Protein AF-A0BVL8-F1 (afdb_monomer)

Sequence (323 aa):
MTGVQIKYMILQEDKGFILIIGNLKKQLFKQNSQVIQNLSTINLEIYQGYREKIIDQKNKPIIMKNLEQIKHLKWEGEFGINNIQTGKWTAFWKGKQLDVGGYYNENGLKIGNWIELFENYWDFSPVTYVGEYQVGYKQGKWDTFYEKQKMQSFTNRLNLEEVVVIRMVIKLVYGLIYTKIIIGDYAQHIISSCKVTLTGEYQNNYKIGRWDTMFQNKIIGSTDYDQNGLKNGIGIEVDENFYYCCQVIYRGEYKNNIKVGRWDTIFLENNTIIGGGNYDIKGLKEGLWVDLHDGFNIYYKYIQTGTYQNGIRQGQFIESQLS

Foldseek 3Di:
DDDDDFDWDWDDDPPDTDTDGDDDDDDDDDDDPVCVVVCVVVVVVVVVVVVPDDPPVVPDDDDQPAPQCVVFKDKDADADPPRQGAAWIWIGGNNHTDPFTAGAHNRNAGFAWGKAADSHDDPQWRKIWIAGDDRNFTADAIWIDTPNHTPDPPDPDDGFHFKPLVLVVVVVVPDDPPDDPPPDVVVVVQSLQQIKTWDAGDDRNAGAAKIFIDGPNDGPFIWHAHPVNFTFAKDKDFDSPRGPFFGWMKIAGDDRNAGAAWIFIAGPVPRDGLWTAGAHPRNAGAAWTKAADPPDTNVFQKIWIAGDDRNDTDDGTDIDHDD

Radius of gyration: 24.32 Å; Cα contacts (8 Å, |Δi|>4): 604; chains: 1; bounding box: 52×60×69 Å

Secondary structure (DSSP, 8-state):
--------EEEEETTEEEEE---------S--TTSHHHHHHHHHHHHHHTTSS---GGG-------HHHHHHEEEEEEE-GGG-EEEEEEEEETTEEEEEEEEE-TTS-EEEEEEEEPTT-BTTB-EEEEEEEETTEEEEEEEEEETTEE---SSSSS---EETHHHHHHHHHHH-S-S----SHHHHHHHHHT-EEEEEEEETTEEEEEEEEEETTEEEEEEEE-TTS-EEEEEEEE-TT-BTTB-EEEEEEEETTEEEEEEEEEETTTTEEEEEEEE-TTS-EEEEEEEEPTT-BTTB-EEEEEEEETTEEEEEEEEEE--

Structure (mmCIF, N/CA/C/O backbone):
data_AF-A0BVL8-F1
#
_entry.id   AF-A0BVL8-F1
#
loop_
_atom_site.group_PDB
_atom_site.id
_atom_site.type_symbol
_atom_site.label_atom_id
_atom_site.label_alt_id
_atom_site.label_comp_id
_atom_site.label_asym_id
_atom_site.label_entity_id
_atom_site.label_seq_id
_atom_site.pdbx_PDB_ins_code
_atom_site.Cartn_x
_atom_site.Cartn_y
_atom_site.Cartn_z
_atom_site.occupancy
_atom_site.B_iso_or_equiv
_atom_site.auth_seq_id
_atom_site.auth_comp_id
_atom_site.auth_asym_id
_atom_site.auth_atom_id
_atom_site.pdbx_PDB_model_num
ATOM 1 N N . MET A 1 1 ? -8.272 -1.870 47.844 1.00 35.62 1 MET A N 1
ATOM 2 C CA . MET A 1 1 ? -7.906 -1.617 46.434 1.00 35.62 1 MET A CA 1
ATOM 3 C C . MET A 1 1 ? -6.411 -1.843 46.291 1.00 35.62 1 MET A C 1
ATOM 5 O O . MET A 1 1 ? -5.629 -1.021 46.744 1.00 35.62 1 MET A O 1
ATOM 9 N N . THR A 1 2 ? -6.006 -2.997 45.775 1.00 29.42 2 THR A N 1
ATOM 10 C CA . THR A 1 2 ? -4.597 -3.346 45.551 1.00 29.42 2 THR A CA 1
ATOM 11 C C . THR A 1 2 ? -4.250 -3.047 44.098 1.00 29.42 2 THR A C 1
ATOM 13 O O . THR A 1 2 ? -4.762 -3.707 43.197 1.00 29.42 2 THR A O 1
ATOM 16 N N . GLY A 1 3 ? -3.429 -2.022 43.865 1.00 25.94 3 GLY A N 1
ATOM 17 C CA . GLY A 1 3 ? -2.940 -1.679 42.531 1.00 25.94 3 GLY A CA 1
ATOM 18 C C . GLY A 1 3 ? -1.955 -2.733 42.026 1.00 25.94 3 GLY A C 1
ATOM 19 O O . GLY A 1 3 ? -0.978 -3.049 42.701 1.00 25.94 3 GLY A O 1
ATOM 20 N N . VAL A 1 4 ? -2.210 -3.281 40.840 1.00 29.28 4 VAL A N 1
ATOM 21 C CA . VAL A 1 4 ? -1.278 -4.176 40.147 1.00 29.28 4 VAL A CA 1
ATOM 22 C C . VAL A 1 4 ? -0.263 -3.314 39.394 1.00 29.28 4 VAL A C 1
ATOM 24 O O . VAL A 1 4 ? -0.625 -2.579 38.480 1.00 29.28 4 VAL A O 1
ATOM 27 N N . GLN A 1 5 ? 1.015 -3.387 39.776 1.00 25.09 5 GLN A N 1
ATOM 28 C CA . GLN A 1 5 ? 2.116 -2.824 38.988 1.00 25.09 5 GLN A CA 1
ATOM 29 C C . GLN A 1 5 ? 2.540 -3.819 37.902 1.00 25.09 5 GLN A C 1
ATOM 31 O O . GLN A 1 5 ? 2.978 -4.927 38.209 1.00 25.09 5 GLN A O 1
ATOM 36 N N . ILE A 1 6 ? 2.470 -3.400 36.638 1.00 29.78 6 ILE A N 1
ATOM 37 C CA . ILE A 1 6 ? 3.043 -4.129 35.500 1.00 29.78 6 ILE A CA 1
ATOM 38 C C . ILE A 1 6 ? 4.502 -3.680 35.332 1.00 29.78 6 ILE A C 1
ATOM 40 O O . ILE A 1 6 ? 4.778 -2.483 35.250 1.00 29.78 6 ILE A O 1
ATOM 44 N N . LYS A 1 7 ? 5.444 -4.631 35.295 1.00 28.28 7 LYS A N 1
ATOM 45 C CA . LYS A 1 7 ? 6.863 -4.384 34.984 1.00 28.28 7 LYS A CA 1
ATOM 46 C C . LYS A 1 7 ? 7.167 -4.843 33.559 1.00 28.28 7 LYS A C 1
ATOM 48 O O . LYS A 1 7 ? 6.745 -5.927 33.169 1.00 28.28 7 LYS A O 1
ATOM 53 N N . TYR A 1 8 ? 7.936 -4.044 32.823 1.00 32.66 8 TYR A N 1
ATOM 54 C CA . TYR A 1 8 ? 8.394 -4.348 31.465 1.00 32.66 8 TYR A CA 1
ATOM 55 C C . TYR A 1 8 ? 9.861 -4.788 31.469 1.00 32.66 8 TYR A C 1
ATOM 57 O O . TYR A 1 8 ? 10.644 -4.344 32.313 1.00 32.66 8 TYR A O 1
ATOM 65 N N . MET A 1 9 ? 10.233 -5.633 30.508 1.00 29.33 9 MET A N 1
ATOM 66 C CA . MET A 1 9 ? 11.617 -5.994 30.204 1.00 29.33 9 MET A CA 1
ATOM 67 C C . MET A 1 9 ? 11.897 -5.614 28.748 1.00 29.33 9 MET A C 1
ATOM 69 O O . MET A 1 9 ? 11.128 -5.980 27.863 1.00 29.33 9 MET A O 1
ATOM 73 N N . ILE A 1 10 ? 12.966 -4.852 28.517 1.00 32.78 10 ILE A N 1
ATOM 74 C CA . ILE A 1 10 ? 13.428 -4.463 27.181 1.00 32.78 10 ILE A CA 1
ATOM 75 C C . ILE A 1 10 ? 14.652 -5.322 26.876 1.00 32.78 10 ILE A C 1
ATOM 77 O O . ILE A 1 10 ? 15.626 -5.283 27.628 1.00 32.78 10 ILE A O 1
ATOM 81 N N . LEU A 1 11 ? 14.589 -6.105 25.800 1.00 32.84 11 LEU A N 1
ATOM 82 C CA . LEU A 1 11 ? 15.738 -6.827 25.257 1.00 32.84 11 LEU A CA 1
ATOM 83 C C . LEU A 1 11 ? 16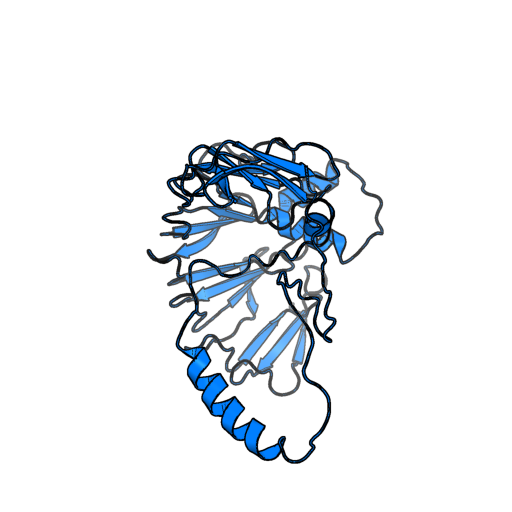.235 -6.091 24.012 1.00 32.84 11 LEU A C 1
ATOM 85 O O . LEU A 1 11 ? 15.439 -5.697 23.158 1.00 32.84 11 LEU A O 1
ATOM 89 N N . GLN A 1 12 ? 17.548 -5.882 23.951 1.00 28.00 12 GLN A N 1
ATOM 90 C CA . GLN A 1 12 ? 18.236 -5.277 22.819 1.00 28.00 12 GLN A CA 1
ATOM 91 C C . GLN A 1 12 ? 18.915 -6.391 22.022 1.00 28.00 12 GLN A C 1
ATOM 93 O O . GLN A 1 12 ? 19.801 -7.064 22.542 1.00 28.00 12 GLN A O 1
ATOM 98 N N . GLU A 1 13 ? 18.511 -6.555 20.767 1.00 37.31 13 G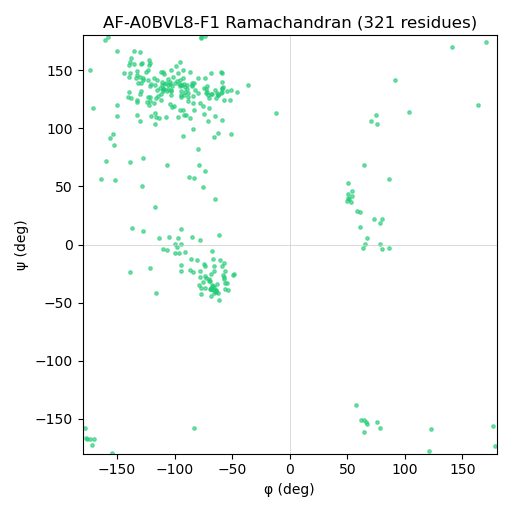LU A N 1
ATOM 99 C CA . GLU A 1 13 ? 19.267 -7.301 19.763 1.00 37.31 13 GLU A CA 1
ATOM 100 C C . GLU A 1 13 ? 19.558 -6.374 18.580 1.00 37.31 13 GLU A C 1
ATOM 102 O O . GLU A 1 13 ? 18.816 -5.418 18.330 1.00 37.31 13 GLU A O 1
ATOM 107 N N . ASP A 1 14 ? 20.631 -6.661 17.841 1.00 31.86 14 ASP A N 1
ATOM 108 C CA . ASP A 1 14 ? 21.242 -5.801 16.813 1.00 31.86 14 ASP A CA 1
ATOM 109 C C . ASP A 1 14 ? 20.337 -5.441 15.610 1.00 31.86 14 ASP A C 1
ATOM 111 O O . ASP A 1 14 ? 20.799 -4.840 14.641 1.00 31.86 14 ASP A O 1
ATOM 115 N N . LYS A 1 15 ? 19.037 -5.772 15.641 1.00 32.75 15 LYS A N 1
ATOM 116 C CA . LYS A 1 15 ? 18.050 -5.412 14.606 1.00 32.75 15 LYS A CA 1
ATOM 117 C C . LYS A 1 15 ? 16.684 -4.930 15.128 1.00 32.75 15 LYS A C 1
ATOM 119 O O . LYS A 1 15 ? 15.751 -4.821 14.334 1.00 32.75 15 LYS A O 1
ATOM 124 N N . GLY A 1 16 ? 16.548 -4.582 16.411 1.00 32.47 16 GLY A N 1
ATOM 125 C CA . GLY A 1 16 ? 15.348 -3.912 16.939 1.00 32.47 16 GLY A CA 1
ATOM 126 C C . GLY A 1 16 ? 14.904 -4.384 18.325 1.00 32.47 16 GLY A C 1
ATOM 127 O O . GLY A 1 16 ? 15.406 -5.369 18.857 1.00 32.47 16 GLY A O 1
ATOM 128 N N . PHE A 1 17 ? 13.950 -3.656 18.914 1.00 34.84 17 PHE A N 1
ATOM 129 C CA . PHE A 1 17 ? 13.408 -3.934 20.249 1.00 34.84 17 PHE A CA 1
ATOM 130 C C . PHE A 1 17 ? 12.183 -4.852 20.178 1.00 34.84 17 PHE A C 1
ATOM 132 O O . PHE A 1 17 ? 11.265 -4.607 19.395 1.00 34.84 17 PHE A O 1
ATOM 139 N N . ILE A 1 18 ? 12.128 -5.859 21.052 1.00 33.53 18 ILE A N 1
ATOM 140 C CA . ILE A 1 18 ? 10.950 -6.712 21.258 1.00 33.53 18 ILE A CA 1
ATOM 141 C C . ILE A 1 18 ? 10.388 -6.423 22.654 1.00 33.53 18 ILE A C 1
ATOM 143 O O . ILE A 1 18 ? 11.104 -6.527 23.651 1.00 33.53 18 ILE A O 1
ATOM 147 N N . LEU A 1 19 ? 9.102 -6.064 22.733 1.00 33.50 19 LEU A N 1
ATOM 148 C CA . LEU A 1 19 ? 8.380 -5.918 23.998 1.00 33.50 19 LEU A CA 1
ATOM 149 C C . LEU A 1 19 ? 7.691 -7.248 24.336 1.00 33.50 19 LEU A C 1
ATOM 151 O O . LEU A 1 19 ? 6.796 -7.680 23.613 1.00 33.50 19 LEU A O 1
ATOM 155 N N . ILE A 1 20 ? 8.091 -7.888 25.436 1.00 37.66 20 ILE A N 1
ATOM 156 C CA . ILE A 1 20 ? 7.482 -9.136 25.923 1.00 37.66 20 ILE A CA 1
ATOM 157 C C . ILE A 1 20 ? 6.739 -8.846 27.231 1.00 37.66 20 ILE A C 1
ATOM 159 O O . ILE A 1 20 ? 7.308 -8.270 28.159 1.00 37.66 20 ILE A O 1
ATOM 163 N N . ILE A 1 21 ? 5.473 -9.264 27.319 1.00 31.56 21 ILE A N 1
ATOM 164 C CA . ILE A 1 21 ? 4.655 -9.188 28.538 1.00 31.56 21 ILE A CA 1
ATOM 165 C C . ILE A 1 21 ? 4.494 -10.615 29.084 1.00 31.56 21 ILE A C 1
ATOM 167 O O . ILE A 1 21 ? 3.819 -11.435 28.470 1.00 31.56 21 ILE A O 1
ATOM 171 N N . GLY A 1 22 ? 5.125 -10.929 30.223 1.00 33.09 22 GLY A N 1
ATOM 172 C CA . GLY A 1 22 ? 5.053 -12.256 30.852 1.00 33.09 22 GLY A CA 1
ATOM 173 C C . GLY A 1 22 ? 5.731 -12.336 32.229 1.00 33.09 22 GLY A C 1
ATOM 174 O O . GLY A 1 22 ? 6.679 -11.604 32.508 1.00 33.09 22 GLY A O 1
ATOM 175 N N . ASN A 1 23 ? 5.220 -13.213 33.103 1.00 32.72 23 ASN A N 1
ATOM 176 C CA . ASN A 1 23 ? 5.570 -13.348 34.527 1.00 32.72 23 ASN A CA 1
ATOM 177 C C . ASN A 1 23 ? 6.532 -14.539 34.802 1.00 32.72 23 ASN A C 1
ATOM 179 O O . ASN A 1 23 ? 6.336 -15.606 34.233 1.00 32.72 23 ASN A O 1
ATOM 183 N N . LEU A 1 24 ? 7.463 -14.354 35.765 1.00 36.38 24 LEU A N 1
ATOM 184 C CA . LEU A 1 24 ? 8.375 -15.318 36.460 1.00 36.38 24 LEU A CA 1
ATOM 185 C C . LEU A 1 24 ? 9.618 -15.855 35.697 1.00 36.38 24 LEU A C 1
ATOM 187 O O . LEU A 1 24 ? 9.508 -16.611 34.745 1.00 36.38 24 LEU A O 1
ATOM 191 N N . LYS A 1 25 ? 10.830 -15.340 36.008 1.00 39.03 25 LYS A N 1
ATOM 192 C CA . LYS A 1 25 ? 11.885 -15.780 36.988 1.00 39.03 25 LYS A CA 1
ATOM 193 C C . LYS A 1 25 ? 12.686 -17.018 36.530 1.00 39.03 25 LYS A C 1
ATOM 195 O O . LYS A 1 25 ? 12.138 -18.097 36.419 1.00 39.03 25 LYS A O 1
ATOM 200 N N . LYS A 1 26 ? 13.983 -16.924 36.192 1.00 36.28 26 LYS A N 1
ATOM 201 C CA . LYS A 1 26 ? 15.189 -16.588 36.998 1.00 36.28 26 LYS A CA 1
ATOM 202 C C . LYS A 1 26 ? 15.507 -17.621 38.094 1.00 36.28 26 LYS A C 1
ATOM 204 O O . LYS A 1 26 ? 15.409 -17.293 39.272 1.00 36.28 26 LYS A O 1
ATOM 209 N N . GLN A 1 27 ? 15.928 -18.832 37.699 1.00 30.08 27 GLN A N 1
ATOM 210 C CA . GLN A 1 27 ? 16.652 -19.760 38.584 1.00 30.08 27 GLN A CA 1
ATOM 211 C C . GLN A 1 27 ? 17.376 -20.906 37.838 1.00 30.08 27 GLN A C 1
ATOM 213 O O . GLN A 1 27 ? 17.126 -22.067 38.118 1.00 30.08 27 GLN A O 1
ATOM 218 N N . LEU A 1 28 ? 18.268 -20.626 36.879 1.00 30.08 28 LEU A N 1
ATOM 219 C CA . LEU A 1 28 ? 19.063 -21.698 36.250 1.00 30.08 28 LEU A CA 1
ATOM 220 C C . LEU A 1 28 ? 20.333 -21.155 35.586 1.00 30.08 28 LEU A C 1
ATOM 222 O O . LEU A 1 28 ? 20.413 -21.081 34.375 1.00 30.08 28 LEU A O 1
ATOM 226 N N . PHE A 1 29 ? 21.325 -20.744 36.379 1.00 27.39 29 PHE A N 1
ATOM 227 C CA . PHE A 1 29 ? 22.716 -20.682 35.912 1.00 27.39 29 PHE A CA 1
ATOM 228 C C . PHE A 1 29 ? 23.670 -20.851 37.097 1.00 27.39 29 PHE A C 1
ATOM 230 O O . PHE A 1 29 ? 24.139 -19.888 37.702 1.00 27.39 29 PHE A O 1
ATOM 237 N N . LYS A 1 30 ? 23.957 -22.110 37.434 1.00 33.44 30 LYS A N 1
ATOM 238 C CA . LYS A 1 30 ? 25.223 -22.494 38.058 1.00 33.44 30 LYS A CA 1
ATOM 239 C C . LYS A 1 30 ? 25.560 -23.929 37.637 1.00 33.44 30 LYS A C 1
ATOM 241 O O . LYS A 1 30 ? 24.800 -24.837 37.936 1.00 33.44 30 LYS A O 1
ATOM 246 N N . GLN A 1 31 ? 26.713 -24.060 36.974 1.00 32.16 31 GLN A N 1
ATOM 247 C CA . GLN A 1 31 ? 27.484 -25.282 36.680 1.00 32.16 31 GLN A CA 1
ATOM 248 C C . GLN A 1 31 ? 26.914 -26.274 35.647 1.00 32.16 31 GLN A C 1
ATOM 250 O O . GLN A 1 31 ? 26.007 -27.039 35.943 1.00 32.16 31 GLN A O 1
ATOM 255 N N . ASN A 1 32 ? 27.519 -26.316 34.450 1.00 33.16 32 ASN A N 1
ATOM 256 C CA . ASN A 1 32 ? 28.273 -27.476 33.928 1.00 33.16 32 ASN A CA 1
ATOM 257 C C . ASN A 1 32 ? 28.487 -27.380 32.406 1.00 33.16 32 ASN A C 1
ATOM 259 O O . ASN A 1 32 ? 27.545 -27.378 31.618 1.00 33.16 32 ASN A O 1
ATOM 263 N N . SER A 1 33 ? 29.754 -27.363 31.992 1.00 37.16 33 SER A N 1
ATOM 264 C CA . SER A 1 33 ? 30.226 -27.275 30.602 1.00 37.16 33 SER A CA 1
ATOM 265 C C . SER A 1 33 ? 30.150 -28.592 29.812 1.00 37.16 33 SER A C 1
ATOM 267 O O . SER A 1 33 ? 30.515 -28.614 28.643 1.00 37.16 33 SER A O 1
ATOM 269 N N . GLN A 1 34 ? 29.610 -29.670 30.388 1.00 39.91 34 GLN A N 1
ATOM 270 C CA . GLN A 1 34 ? 29.413 -30.948 29.684 1.00 39.91 34 GLN A CA 1
ATOM 271 C C . GLN A 1 34 ? 28.032 -31.072 29.003 1.00 39.91 34 GLN A C 1
ATOM 273 O O . GLN A 1 34 ? 27.784 -32.020 28.266 1.00 39.91 34 GLN A O 1
ATOM 278 N N . VAL A 1 35 ? 27.123 -30.111 29.215 1.00 42.31 35 VAL A N 1
ATOM 279 C CA . VAL A 1 35 ? 25.736 -30.150 28.701 1.00 42.31 35 VAL A CA 1
ATOM 280 C C . VAL A 1 35 ? 25.625 -29.599 27.263 1.00 42.31 35 VAL A C 1
ATOM 282 O O . VAL A 1 35 ? 24.634 -29.824 26.572 1.00 42.31 35 VAL A O 1
ATOM 285 N N . ILE A 1 36 ? 26.668 -28.936 26.754 1.00 39.44 36 ILE A N 1
ATOM 286 C CA . ILE A 1 36 ? 26.618 -28.169 25.496 1.00 39.44 36 ILE A CA 1
ATOM 287 C C . ILE A 1 36 ? 26.579 -29.060 24.239 1.00 39.44 36 ILE A C 1
ATOM 289 O O . ILE A 1 36 ? 25.974 -28.661 23.249 1.00 39.44 36 ILE A O 1
ATOM 293 N N . GLN A 1 37 ? 27.122 -30.283 24.271 1.00 38.12 37 GLN A N 1
ATOM 294 C CA . GLN A 1 37 ? 27.059 -31.190 23.111 1.00 38.12 37 GLN A CA 1
ATOM 295 C C . GLN A 1 37 ? 25.754 -31.998 23.016 1.00 38.12 37 GLN A C 1
ATOM 297 O O . GLN A 1 37 ? 25.361 -32.369 21.917 1.00 38.12 37 GLN A O 1
ATOM 302 N N . ASN A 1 38 ? 25.036 -32.206 24.126 1.00 39.78 38 ASN A N 1
ATOM 303 C CA . ASN A 1 38 ? 23.718 -32.858 24.096 1.00 39.78 38 ASN A CA 1
ATOM 304 C C . ASN A 1 38 ? 22.575 -31.862 23.834 1.00 39.78 38 ASN A C 1
ATOM 306 O O . ASN A 1 38 ? 21.517 -32.249 23.343 1.00 39.78 38 ASN A O 1
ATOM 310 N N . LEU A 1 39 ? 22.788 -30.568 24.103 1.00 38.31 39 LEU A N 1
ATOM 311 C CA . LEU A 1 39 ? 21.805 -29.518 23.825 1.00 38.31 39 LEU A CA 1
ATOM 312 C C . LEU A 1 39 ? 21.649 -29.204 22.334 1.00 38.31 39 LEU A C 1
ATOM 314 O O . LEU A 1 39 ? 20.563 -28.799 21.942 1.00 38.31 39 LEU A O 1
ATOM 318 N N . SER A 1 40 ? 22.671 -29.376 21.490 1.00 41.25 40 SER A N 1
ATOM 319 C CA . SER A 1 40 ? 22.538 -29.092 20.050 1.00 41.25 40 SER A CA 1
ATOM 320 C C . SER A 1 40 ? 21.608 -30.085 19.348 1.00 41.25 40 SER A C 1
ATOM 322 O O . SER A 1 40 ? 20.803 -29.678 18.512 1.00 41.25 40 SER A O 1
ATOM 324 N N . THR A 1 41 ? 21.657 -31.361 19.734 1.00 42.44 41 THR A N 1
ATOM 325 C CA . THR A 1 41 ? 20.812 -32.423 19.166 1.00 42.44 41 THR A CA 1
ATOM 326 C C . THR A 1 41 ? 19.388 -32.371 19.725 1.00 42.44 41 THR A C 1
ATOM 328 O O . THR A 1 41 ? 18.428 -32.420 18.961 1.00 42.44 41 THR A O 1
ATOM 331 N N . ILE A 1 42 ? 19.236 -32.150 21.039 1.00 44.19 42 ILE A N 1
ATOM 332 C CA . ILE A 1 42 ? 17.921 -31.984 21.685 1.00 44.19 42 ILE A CA 1
ATOM 333 C C . ILE A 1 42 ? 17.235 -30.690 21.217 1.00 44.19 42 ILE A C 1
ATOM 335 O O . ILE A 1 42 ? 16.025 -30.682 21.003 1.00 44.19 42 ILE A O 1
ATOM 339 N N . ASN A 1 43 ? 17.986 -29.608 20.977 1.00 40.78 43 ASN A N 1
ATOM 340 C CA . ASN A 1 43 ? 17.403 -28.387 20.427 1.00 40.78 43 ASN A CA 1
ATOM 341 C C . ASN A 1 43 ? 16.922 -28.582 18.993 1.00 40.78 43 ASN A C 1
ATOM 343 O O . ASN A 1 43 ? 15.893 -28.016 18.676 1.00 40.78 43 ASN A O 1
ATOM 347 N N . LEU A 1 44 ? 17.567 -29.380 18.136 1.00 40.41 44 LEU A N 1
ATOM 348 C CA . LEU A 1 44 ? 17.078 -29.577 16.764 1.00 40.41 44 LEU A CA 1
ATOM 349 C C . LEU A 1 44 ? 15.763 -30.375 16.708 1.00 40.41 44 LEU A C 1
ATOM 351 O O . LEU A 1 44 ? 14.872 -30.010 15.942 1.00 40.41 44 LEU A O 1
ATOM 355 N N . GLU A 1 45 ? 15.598 -31.393 17.555 1.00 43.12 45 GLU A N 1
ATOM 356 C CA . GLU A 1 45 ? 14.352 -32.173 17.636 1.00 43.12 45 GLU A CA 1
ATOM 357 C C . GLU A 1 45 ? 13.220 -31.398 18.330 1.00 43.12 45 GLU A C 1
ATOM 359 O O . GLU A 1 45 ? 12.076 -31.434 17.875 1.00 43.12 45 GLU A O 1
ATOM 364 N N . ILE A 1 46 ? 13.528 -30.605 19.364 1.00 45.44 46 ILE A N 1
ATOM 365 C CA . ILE A 1 46 ? 12.552 -29.701 19.993 1.00 45.44 46 ILE A CA 1
ATOM 366 C C . ILE A 1 46 ? 12.175 -28.560 19.033 1.00 45.44 46 ILE A C 1
ATOM 368 O O . ILE A 1 46 ? 11.001 -28.209 18.940 1.00 45.44 46 ILE A O 1
ATOM 372 N N . TYR A 1 47 ? 13.117 -28.011 18.258 1.00 33.53 47 TYR A N 1
ATOM 373 C CA . TYR A 1 47 ? 12.845 -26.930 17.299 1.00 33.53 47 TYR A CA 1
ATOM 374 C C . TYR A 1 47 ? 12.023 -27.408 16.094 1.00 33.53 47 TYR A C 1
ATOM 376 O O . TYR A 1 47 ? 11.213 -26.644 15.569 1.00 33.53 47 TYR A O 1
ATOM 384 N N . GLN A 1 48 ? 12.178 -28.669 15.673 1.00 36.84 48 GLN A N 1
ATOM 385 C CA . GLN A 1 48 ? 11.318 -29.272 14.650 1.00 36.84 48 GLN A CA 1
ATOM 386 C C . GLN A 1 48 ? 9.946 -29.676 15.218 1.00 36.84 48 GLN A C 1
ATOM 388 O O . GLN A 1 48 ? 8.933 -29.417 14.572 1.00 36.84 48 GLN A O 1
ATOM 393 N N . GLY A 1 49 ? 9.879 -30.181 16.456 1.00 35.56 49 GLY A N 1
ATOM 394 C CA . GLY A 1 49 ? 8.620 -30.530 17.129 1.00 35.56 49 GLY A CA 1
ATOM 395 C C . GLY A 1 49 ? 7.737 -29.330 17.507 1.00 35.56 49 GLY A C 1
ATOM 396 O O . GLY A 1 49 ? 6.512 -29.431 17.462 1.00 35.56 49 GLY A O 1
ATOM 397 N N . TYR A 1 50 ? 8.328 -28.169 17.818 1.00 33.16 50 TYR A N 1
ATOM 398 C CA . TYR A 1 50 ? 7.587 -26.928 18.102 1.00 33.16 50 TYR A CA 1
ATOM 399 C C . TYR A 1 50 ? 7.131 -26.174 16.848 1.00 33.16 50 TYR A C 1
ATOM 401 O O . TYR A 1 50 ? 6.278 -25.292 16.945 1.00 33.16 50 TYR A O 1
ATOM 409 N N . ARG A 1 51 ? 7.651 -26.512 15.659 1.00 33.12 51 ARG A N 1
ATOM 410 C CA . ARG A 1 51 ? 7.242 -25.848 14.413 1.00 33.12 51 ARG A CA 1
ATOM 411 C C . ARG A 1 51 ? 5.857 -26.284 13.929 1.00 33.12 51 ARG A C 1
ATOM 413 O O . ARG A 1 51 ? 5.262 -25.574 13.124 1.00 33.12 51 ARG A O 1
ATOM 420 N N . GLU A 1 52 ? 5.329 -27.402 14.431 1.00 41.22 52 GLU A N 1
ATOM 421 C CA . GLU A 1 52 ? 4.074 -27.975 13.929 1.00 41.22 52 GLU A CA 1
ATOM 422 C C . GLU A 1 52 ? 2.871 -27.890 14.874 1.00 41.22 52 GLU A C 1
ATOM 424 O O . GLU A 1 52 ? 1.760 -28.212 14.452 1.00 41.22 52 GLU A O 1
ATOM 429 N N . LYS A 1 53 ? 2.998 -27.395 16.111 1.00 49.56 53 LYS A N 1
ATOM 430 C CA . LYS A 1 53 ? 1.829 -27.225 16.989 1.00 49.56 53 LYS A CA 1
ATOM 431 C C . LYS A 1 53 ? 1.888 -25.931 17.796 1.00 49.56 53 LYS A C 1
ATOM 433 O O . LYS A 1 53 ? 2.816 -25.702 18.557 1.00 49.56 53 LYS A O 1
ATOM 438 N N . ILE A 1 54 ? 0.800 -25.163 17.678 1.00 39.94 54 ILE A N 1
ATOM 439 C CA . ILE A 1 54 ? 0.489 -23.876 18.328 1.00 39.94 54 ILE A CA 1
ATOM 440 C C . ILE A 1 54 ? 1.038 -22.647 17.579 1.00 39.94 54 ILE A C 1
ATOM 442 O O . ILE A 1 54 ? 1.697 -21.776 18.135 1.00 39.94 54 ILE A O 1
ATOM 446 N N . ILE A 1 55 ? 0.664 -22.509 16.306 1.00 38.38 55 ILE A N 1
ATOM 447 C CA . ILE A 1 55 ? 0.257 -21.185 15.824 1.00 38.38 55 ILE A CA 1
ATOM 448 C C . ILE A 1 55 ? -1.253 -21.155 16.003 1.00 38.38 55 ILE A C 1
ATOM 450 O O . ILE A 1 55 ? -1.998 -21.634 15.148 1.00 38.38 55 ILE A O 1
ATOM 454 N N . ASP A 1 56 ? -1.707 -20.632 17.138 1.00 38.03 56 ASP A N 1
ATOM 455 C CA . ASP A 1 56 ? -3.063 -20.112 17.200 1.00 38.03 56 ASP A CA 1
ATOM 456 C C . ASP A 1 56 ? -3.129 -18.959 16.193 1.00 38.03 56 ASP A C 1
ATOM 458 O O . ASP A 1 56 ? -2.685 -17.840 16.459 1.00 38.03 56 ASP A O 1
ATOM 462 N N . GLN A 1 57 ? -3.602 -19.255 14.980 1.00 42.94 57 GLN A N 1
ATOM 463 C CA . GLN A 1 57 ? -3.721 -18.270 13.907 1.00 42.94 57 GLN A CA 1
ATOM 464 C C . GLN A 1 57 ? -4.596 -17.076 14.325 1.00 42.94 57 GLN A C 1
ATOM 466 O O . GLN A 1 57 ? -4.506 -16.028 13.685 1.00 42.94 57 GLN A O 1
ATOM 471 N N . LYS A 1 58 ? -5.385 -17.189 15.408 1.00 45.12 58 LYS A N 1
ATOM 472 C CA . LYS A 1 58 ? -6.182 -16.079 15.941 1.00 45.12 58 LYS A CA 1
ATOM 473 C C . LYS A 1 58 ? -5.366 -15.007 16.661 1.00 45.12 58 LYS A C 1
ATOM 475 O O . LYS A 1 58 ? -5.862 -13.895 16.776 1.00 45.12 58 LYS A O 1
ATOM 480 N N . ASN A 1 59 ? -4.134 -15.288 17.094 1.00 48.44 59 ASN A N 1
ATOM 481 C CA . ASN A 1 59 ? -3.377 -14.392 17.975 1.00 48.44 59 ASN A CA 1
ATOM 482 C C . ASN A 1 59 ? -1.964 -14.083 17.452 1.00 48.44 59 ASN A C 1
ATOM 484 O O . ASN A 1 59 ? -0.978 -14.184 18.184 1.00 48.44 59 ASN A O 1
ATOM 488 N N . LYS A 1 60 ? -1.829 -13.678 16.180 1.00 53.78 60 LYS A N 1
ATOM 489 C CA . LYS A 1 60 ? -0.579 -13.033 15.740 1.00 53.78 60 LYS A CA 1
ATOM 490 C C . LYS A 1 60 ? -0.389 -11.735 16.541 1.00 53.78 60 LYS A C 1
ATOM 492 O O . LYS A 1 60 ? -1.320 -10.929 16.578 1.00 53.78 60 LYS A O 1
ATOM 497 N N . PRO A 1 61 ? 0.782 -11.501 17.163 1.00 61.44 61 PRO A N 1
ATOM 498 C CA . PRO A 1 61 ? 1.022 -10.264 17.890 1.00 61.44 61 PRO A CA 1
ATOM 499 C C . PRO A 1 61 ? 0.865 -9.075 16.941 1.00 61.44 61 PRO A C 1
ATOM 501 O O . PRO A 1 61 ? 1.422 -9.065 15.840 1.00 61.44 61 PRO A O 1
ATOM 504 N N . ILE A 1 62 ? 0.100 -8.070 17.365 1.00 63.41 62 ILE A N 1
ATOM 505 C CA . ILE A 1 62 ? -0.015 -6.808 16.636 1.00 63.41 62 ILE A CA 1
ATOM 506 C C . ILE A 1 62 ? 1.323 -6.082 16.791 1.00 63.41 62 ILE A C 1
ATOM 508 O O . ILE A 1 62 ? 1.651 -5.578 17.864 1.00 63.41 62 ILE A O 1
ATOM 512 N N . ILE A 1 63 ? 2.119 -6.052 15.723 1.00 72.12 63 ILE A N 1
ATOM 513 C CA . ILE A 1 63 ? 3.392 -5.330 15.704 1.00 72.12 63 ILE A CA 1
ATOM 514 C C . ILE A 1 63 ? 3.096 -3.865 15.377 1.00 72.12 63 ILE A C 1
ATOM 516 O O . ILE A 1 63 ? 2.921 -3.504 14.214 1.00 72.12 63 ILE A O 1
ATOM 520 N N . MET A 1 64 ? 3.055 -3.012 16.401 1.00 72.19 64 MET A N 1
ATOM 521 C CA . MET A 1 64 ? 3.043 -1.561 16.203 1.00 72.19 64 MET A CA 1
ATOM 522 C C . MET A 1 64 ? 4.445 -1.096 15.805 1.00 72.19 64 MET A C 1
ATOM 524 O O . MET A 1 64 ? 5.400 -1.279 16.555 1.00 72.19 64 MET A O 1
ATOM 528 N N . LYS A 1 65 ? 4.576 -0.495 14.618 1.00 77.19 65 LYS A N 1
ATOM 529 C CA . LYS A 1 65 ? 5.856 0.048 14.123 1.00 77.19 65 LYS A CA 1
ATOM 530 C C . LYS A 1 65 ? 6.032 1.537 14.425 1.00 77.19 65 LYS A C 1
ATOM 532 O O . LYS A 1 65 ? 7.147 2.046 14.381 1.00 77.19 65 LYS A O 1
ATOM 537 N N . ASN A 1 66 ? 4.943 2.236 14.739 1.00 82.19 66 ASN A N 1
ATOM 538 C CA . ASN A 1 66 ? 4.963 3.664 15.006 1.00 82.19 66 ASN A CA 1
ATOM 539 C C . ASN A 1 66 ? 5.297 3.940 16.487 1.00 82.19 66 ASN A C 1
ATOM 541 O O . ASN A 1 66 ? 4.480 3.707 17.380 1.00 82.19 66 ASN A O 1
ATOM 545 N N . LEU A 1 67 ? 6.500 4.467 16.743 1.00 84.94 67 LEU A N 1
ATOM 546 C CA . LEU A 1 67 ? 6.980 4.793 18.093 1.00 84.94 67 LEU A CA 1
ATOM 547 C C . LEU A 1 67 ? 6.148 5.884 18.785 1.00 84.94 67 LEU A C 1
ATOM 549 O O . LEU A 1 67 ? 5.961 5.824 20.001 1.00 84.94 67 LEU A O 1
ATOM 553 N N . GLU A 1 68 ? 5.618 6.853 18.033 1.00 85.38 68 GLU A N 1
ATOM 554 C CA . GLU A 1 68 ? 4.746 7.893 18.591 1.00 85.38 68 GLU A CA 1
ATOM 555 C C . GLU A 1 68 ? 3.440 7.283 19.101 1.00 85.38 68 GLU A C 1
ATOM 557 O O . GLU A 1 68 ? 3.009 7.614 20.205 1.00 85.38 68 GLU A O 1
ATOM 562 N N . GLN A 1 69 ? 2.846 6.339 18.361 1.00 90.06 69 GLN A N 1
ATOM 563 C CA . GLN A 1 69 ? 1.660 5.626 18.838 1.00 90.06 69 GLN A CA 1
ATOM 564 C C . GLN A 1 69 ? 1.940 4.853 20.116 1.00 90.06 69 GLN A C 1
ATOM 566 O O . GLN A 1 69 ? 1.205 5.008 21.085 1.00 90.06 69 GLN A O 1
ATOM 571 N N . ILE A 1 70 ?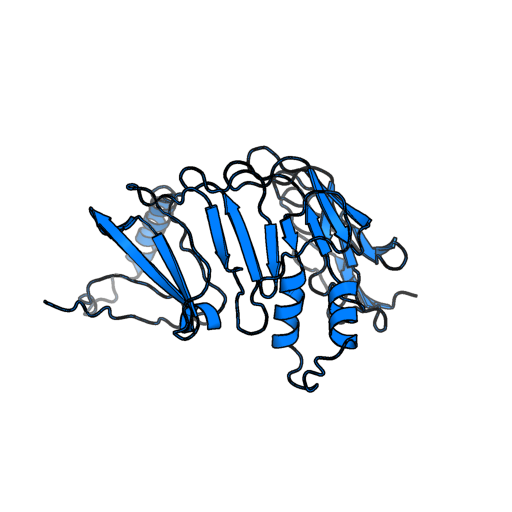 3.032 4.091 20.157 1.00 89.69 70 ILE A N 1
ATOM 572 C CA . ILE A 1 70 ? 3.412 3.326 21.352 1.00 89.69 70 ILE A CA 1
ATOM 573 C C . ILE A 1 70 ? 3.547 4.244 22.575 1.00 89.69 70 ILE A C 1
ATOM 575 O O . ILE A 1 70 ? 3.157 3.879 23.682 1.00 89.69 70 ILE A O 1
ATOM 579 N N . LYS A 1 71 ? 4.088 5.450 22.382 1.00 92.38 71 LYS A N 1
ATOM 580 C CA . LYS A 1 71 ? 4.326 6.410 23.461 1.00 92.38 71 LYS A CA 1
ATOM 581 C C . LYS A 1 71 ? 3.065 7.160 23.899 1.00 92.38 71 LYS A C 1
ATOM 583 O O . LYS A 1 71 ? 2.943 7.509 25.075 1.00 92.38 71 LYS A O 1
ATOM 588 N N . HIS A 1 72 ? 2.162 7.467 22.970 1.00 94.88 72 HIS A N 1
ATOM 589 C CA . HIS A 1 72 ? 1.120 8.472 23.184 1.00 94.88 72 HIS A CA 1
ATOM 590 C C . HIS A 1 72 ? -0.316 7.975 23.046 1.00 94.88 72 HIS A C 1
ATOM 592 O O . HIS A 1 72 ? -1.211 8.644 23.574 1.00 94.88 72 HIS A O 1
ATOM 598 N N . LEU A 1 73 ? -0.541 6.845 22.375 1.00 95.69 73 LEU A N 1
ATOM 599 C CA . LEU A 1 73 ? -1.862 6.260 22.193 1.00 95.69 73 LEU A CA 1
ATOM 600 C C . LEU A 1 73 ? -2.241 5.412 23.407 1.00 95.69 73 LEU A C 1
ATOM 602 O O . LEU A 1 73 ? -1.512 4.508 23.811 1.00 95.69 73 LEU A O 1
ATOM 606 N N . LYS A 1 74 ? -3.417 5.679 23.965 1.00 96.94 74 LYS A N 1
ATOM 607 C CA . LYS A 1 74 ? -4.038 4.858 25.006 1.00 96.94 74 LYS A CA 1
ATOM 608 C C . LYS A 1 74 ? -5.471 4.547 24.614 1.00 96.94 74 LYS A C 1
ATOM 610 O O . LYS A 1 74 ? -6.138 5.390 24.028 1.00 96.94 74 LYS A O 1
ATOM 615 N N . TRP A 1 75 ? -5.937 3.355 24.947 1.00 96.75 75 TRP A N 1
ATOM 616 C CA . TRP A 1 75 ? -7.322 2.947 24.753 1.00 96.75 75 TRP A CA 1
ATOM 617 C C . TRP A 1 75 ? -7.979 2.760 26.114 1.00 96.75 75 TRP A C 1
ATOM 619 O O . TRP A 1 75 ? -7.389 2.137 26.995 1.00 96.75 75 TRP A O 1
ATOM 629 N N . GLU A 1 76 ? -9.186 3.290 26.269 1.00 98.06 76 GLU A N 1
ATOM 630 C CA . GLU A 1 76 ? -9.992 3.146 27.478 1.00 98.06 76 GLU A CA 1
ATOM 631 C C . GLU A 1 76 ? -11.384 2.632 27.108 1.00 98.06 76 GLU A C 1
ATOM 633 O O . GLU A 1 76 ? -11.939 2.993 26.066 1.00 98.06 76 GLU A O 1
ATOM 638 N N . GLY A 1 77 ? -11.942 1.784 27.965 1.00 96.94 77 GLY A N 1
ATOM 639 C CA . GLY A 1 77 ? -13.254 1.182 27.787 1.00 96.94 77 GLY A CA 1
ATOM 640 C C . GLY A 1 77 ? -13.578 0.227 28.927 1.00 96.94 77 GLY A C 1
ATOM 641 O O . GLY A 1 77 ? -12.850 0.146 29.921 1.00 96.94 77 GLY A O 1
ATOM 642 N N . GLU A 1 78 ? -14.688 -0.484 28.786 1.00 95.25 78 GLU A N 1
ATOM 643 C CA . GLU A 1 78 ? -15.145 -1.437 29.790 1.00 95.25 78 GLU A CA 1
ATOM 644 C C . GLU A 1 78 ? -14.512 -2.814 29.571 1.00 95.25 78 GLU A C 1
ATOM 646 O O . GLU A 1 78 ? -14.224 -3.236 28.445 1.00 95.25 78 GLU A O 1
ATOM 651 N N . PHE A 1 79 ? -14.314 -3.524 30.678 1.00 95.94 79 PHE A N 1
ATOM 652 C CA . PHE A 1 79 ? -13.904 -4.918 30.678 1.00 95.94 79 PHE A CA 1
ATOM 653 C C . PHE A 1 79 ? -15.007 -5.762 31.305 1.00 95.94 79 PHE A C 1
ATOM 655 O O . PHE A 1 79 ? -15.440 -5.499 32.427 1.00 95.94 79 PHE A O 1
ATOM 662 N N . GLY A 1 80 ? -15.440 -6.778 30.572 1.00 93.69 80 GLY A N 1
ATOM 663 C CA . GLY A 1 80 ? -16.371 -7.785 31.042 1.00 93.69 80 GLY A CA 1
ATOM 664 C C . GLY A 1 80 ? -15.674 -8.892 31.831 1.00 93.69 80 GLY A C 1
ATOM 665 O O . GLY A 1 80 ? -14.567 -8.748 32.361 1.00 93.69 80 GLY A O 1
ATOM 666 N N . ILE A 1 81 ? -16.338 -10.045 31.886 1.00 93.38 81 ILE A N 1
ATOM 667 C CA . ILE A 1 81 ? -15.814 -11.247 32.539 1.00 93.38 81 ILE A CA 1
ATOM 668 C C . ILE A 1 81 ? -14.486 -11.647 31.871 1.00 93.38 81 ILE A C 1
ATOM 670 O O . ILE A 1 81 ? -14.333 -11.559 30.655 1.00 93.38 81 ILE A O 1
ATOM 674 N N . ASN A 1 82 ? -13.513 -12.081 32.678 1.00 94.62 82 ASN A N 1
ATOM 675 C CA . ASN A 1 82 ? -12.177 -12.496 32.230 1.00 94.62 82 ASN A CA 1
ATOM 676 C C . ASN A 1 82 ? -11.351 -11.402 31.525 1.00 94.62 82 ASN A C 1
ATOM 678 O O . ASN A 1 82 ? -10.486 -11.724 30.714 1.00 94.62 82 ASN A O 1
ATOM 682 N N . ASN A 1 83 ? -11.578 -10.120 31.840 1.00 94.56 83 ASN A N 1
ATOM 683 C CA . ASN A 1 83 ? -10.886 -8.983 31.213 1.00 94.56 83 ASN A CA 1
ATOM 684 C C . ASN A 1 83 ? -11.070 -8.922 29.686 1.00 94.56 83 ASN A C 1
ATOM 686 O O . ASN A 1 83 ? -10.205 -8.422 28.966 1.00 94.56 83 ASN A O 1
ATOM 690 N N . ILE A 1 84 ? -12.193 -9.436 29.186 1.00 95.12 84 ILE A N 1
ATOM 691 C CA . ILE A 1 84 ? -12.575 -9.290 27.784 1.00 95.12 84 ILE A CA 1
ATOM 692 C C . ILE A 1 84 ? -13.046 -7.850 27.567 1.00 95.12 84 ILE A C 1
ATOM 694 O O . ILE A 1 84 ? -13.802 -7.321 28.376 1.00 95.12 84 ILE A O 1
ATOM 698 N N . GLN A 1 85 ? -12.594 -7.200 26.495 1.00 97.31 85 GLN A N 1
ATOM 699 C CA . GLN A 1 85 ? -13.049 -5.852 26.149 1.00 97.31 85 GLN A CA 1
ATOM 700 C C . GLN A 1 85 ? -14.542 -5.884 25.824 1.00 97.31 85 GLN A C 1
ATOM 702 O O . GLN A 1 85 ? -14.968 -6.651 24.971 1.00 97.31 85 GLN A O 1
ATOM 707 N N . THR A 1 86 ? -15.348 -5.061 26.476 1.00 97.38 86 THR A N 1
ATOM 708 C CA . THR A 1 86 ? -16.791 -4.983 26.222 1.00 97.38 86 THR A CA 1
ATOM 709 C C . THR A 1 86 ? -17.227 -3.528 26.141 1.00 97.38 86 THR A C 1
ATOM 711 O O . THR A 1 86 ? -16.483 -2.623 26.519 1.00 97.38 86 THR A O 1
ATOM 714 N N . GLY A 1 87 ? -18.436 -3.284 25.640 1.00 97.50 87 GLY A N 1
ATOM 715 C CA . GLY A 1 87 ? -19.031 -1.951 25.668 1.00 97.50 87 GLY A CA 1
ATOM 716 C C . GLY A 1 87 ? -18.282 -0.953 24.786 1.00 97.50 87 GLY A C 1
ATOM 717 O O . GLY A 1 87 ? -17.684 -1.324 23.773 1.00 97.50 87 GLY A O 1
ATOM 718 N N . LYS A 1 88 ? -18.352 0.331 25.146 1.00 97.88 88 LYS A N 1
ATOM 719 C CA . LYS A 1 88 ? -17.766 1.422 24.359 1.00 97.88 88 LYS A CA 1
ATOM 720 C C . LYS A 1 88 ? -16.274 1.566 24.650 1.00 97.88 88 LYS A C 1
ATOM 722 O O . LYS A 1 88 ? -15.867 1.643 25.804 1.00 97.88 88 LYS A O 1
ATOM 727 N N . TRP A 1 89 ? -15.483 1.685 23.592 1.00 98.12 89 TRP A N 1
ATOM 728 C CA . TRP A 1 89 ? -14.051 1.945 23.654 1.00 98.12 89 TRP A CA 1
ATOM 729 C C . TRP A 1 89 ? -13.712 3.241 22.933 1.00 98.12 89 TRP A C 1
ATOM 731 O O . TRP A 1 89 ? -14.239 3.511 21.856 1.00 98.12 89 TRP A O 1
ATOM 741 N N . THR A 1 90 ? -12.823 4.031 23.528 1.00 98.06 90 THR A N 1
ATOM 742 C CA . THR A 1 90 ? -12.363 5.323 23.009 1.00 98.06 90 THR A CA 1
ATOM 743 C C . THR A 1 90 ? -10.841 5.383 23.077 1.00 98.06 90 THR A C 1
ATOM 745 O O . THR A 1 90 ? -10.228 4.791 23.969 1.00 98.06 90 THR A O 1
ATOM 748 N N . ALA A 1 91 ? -10.214 6.107 22.151 1.00 97.19 91 ALA A N 1
ATOM 749 C CA . ALA A 1 91 ? -8.777 6.347 22.225 1.00 97.19 91 ALA A CA 1
ATOM 750 C C . ALA A 1 91 ? -8.446 7.717 22.824 1.00 97.19 91 ALA A C 1
ATOM 752 O O . ALA A 1 91 ? -9.195 8.682 22.683 1.00 97.19 91 ALA A O 1
ATOM 753 N N . PHE A 1 92 ? -7.269 7.807 23.427 1.00 97.44 92 PHE A N 1
ATOM 754 C CA . PHE A 1 92 ? -6.632 9.023 23.901 1.00 97.44 92 PHE A CA 1
ATOM 755 C C . PHE A 1 92 ? -5.280 9.175 23.218 1.00 97.44 92 PHE A C 1
ATOM 757 O O . PHE A 1 92 ? -4.501 8.226 23.138 1.00 97.44 92 PHE A O 1
ATOM 764 N N . TRP A 1 93 ? -4.975 10.388 22.778 1.00 96.12 93 TRP A N 1
ATOM 765 C CA . TRP A 1 93 ? -3.697 10.747 22.185 1.00 96.12 93 TRP A CA 1
ATOM 766 C C . TRP A 1 93 ? -3.070 11.886 22.968 1.00 96.12 93 TRP A C 1
ATOM 768 O O . TRP A 1 93 ? -3.669 12.953 23.101 1.00 96.12 93 TRP A O 1
ATOM 778 N N . LYS A 1 94 ? -1.877 11.657 23.528 1.00 96.38 94 LYS A N 1
ATOM 779 C CA . LYS A 1 94 ? -1.182 12.649 24.375 1.00 96.38 94 LYS A CA 1
ATOM 780 C C . LYS A 1 94 ? -2.072 13.160 25.525 1.00 96.38 94 LYS A C 1
ATOM 782 O O . LYS A 1 94 ? -2.033 14.329 25.885 1.00 96.38 94 LYS A O 1
ATOM 787 N N . GLY A 1 95 ? -2.895 12.269 26.089 1.00 96.56 95 GLY A N 1
ATOM 788 C CA . GLY A 1 95 ? -3.833 12.577 27.177 1.00 96.56 95 GLY A CA 1
ATOM 789 C C . GLY A 1 95 ? -5.144 13.243 26.741 1.00 96.56 95 GLY A C 1
ATOM 790 O O . GLY A 1 95 ? -6.022 13.430 27.576 1.00 96.56 95 GLY A O 1
ATOM 791 N N . LYS A 1 96 ? -5.318 13.566 25.454 1.00 97.06 96 LYS A N 1
ATOM 792 C CA . LYS A 1 96 ? -6.563 14.121 24.914 1.00 97.06 96 LYS A CA 1
ATOM 793 C C . LYS A 1 96 ? -7.443 13.010 24.352 1.00 97.06 96 LYS A C 1
ATOM 795 O O . LYS A 1 96 ? -6.979 12.238 23.516 1.00 97.06 96 LYS A O 1
ATOM 800 N N . GLN A 1 97 ? -8.709 12.964 24.763 1.00 97.19 97 GLN A N 1
ATOM 801 C CA . GLN A 1 97 ? -9.680 12.041 24.180 1.00 97.19 97 GLN A CA 1
ATOM 802 C C . GLN A 1 97 ? -9.869 12.348 22.690 1.00 97.19 97 GLN A C 1
ATOM 804 O O . GLN A 1 97 ? -10.093 13.497 22.293 1.00 97.19 97 GLN A O 1
ATOM 809 N N . LEU A 1 98 ? -9.751 11.314 21.868 1.00 95.62 98 LEU A N 1
ATOM 810 C CA . LEU A 1 98 ? -10.047 11.355 20.448 1.00 95.62 98 LEU A CA 1
ATOM 811 C C . LEU A 1 98 ? -11.494 10.926 20.207 1.00 95.62 98 LEU A C 1
ATOM 813 O O . LEU A 1 98 ? -12.034 10.086 20.923 1.00 95.62 98 LEU A O 1
ATOM 817 N N . ASP A 1 99 ? -12.089 11.459 19.145 1.00 95.75 99 ASP A N 1
ATOM 818 C CA . ASP A 1 99 ? -13.397 11.029 18.642 1.00 95.75 99 ASP A CA 1
ATOM 819 C C . ASP A 1 99 ? -13.234 9.790 17.748 1.00 95.75 99 ASP A C 1
ATOM 821 O O . ASP A 1 99 ? -13.492 9.815 16.547 1.00 95.75 99 ASP A O 1
ATOM 825 N N . VAL A 1 100 ? -12.646 8.738 18.325 1.00 96.50 100 VAL A N 1
ATOM 826 C CA . VAL A 1 100 ? -12.381 7.461 17.656 1.00 96.50 100 VAL A CA 1
ATOM 827 C C . VAL A 1 100 ? -12.696 6.295 18.588 1.00 96.50 100 VAL A C 1
ATOM 829 O O . VAL A 1 100 ? -12.645 6.443 19.811 1.00 96.50 100 VAL A O 1
ATOM 832 N N . GLY A 1 101 ? -12.964 5.127 18.012 1.00 97.38 101 GLY A N 1
ATOM 833 C CA . GLY A 1 101 ? -13.331 3.907 18.720 1.00 97.38 101 GLY A CA 1
ATOM 834 C C . GLY A 1 101 ? -14.671 3.341 18.264 1.00 97.38 101 GLY A C 1
ATOM 835 O O . GLY A 1 101 ? -15.115 3.608 17.149 1.00 97.38 101 GLY A O 1
ATOM 836 N N . GLY A 1 102 ? -15.294 2.526 19.107 1.00 97.69 102 GLY A N 1
ATOM 837 C CA . GLY A 1 102 ? -16.527 1.814 18.774 1.00 97.69 102 GLY A CA 1
ATOM 838 C C . GLY A 1 102 ? -16.966 0.894 19.904 1.00 97.69 102 GLY A C 1
ATOM 839 O O . GLY A 1 102 ? -16.620 1.130 21.063 1.00 97.69 102 GLY A O 1
ATOM 840 N N . TYR A 1 103 ? -17.742 -0.137 19.576 1.00 98.06 103 TYR A N 1
ATOM 841 C CA . TYR A 1 103 ? -18.292 -1.063 20.564 1.00 98.06 103 TYR A CA 1
ATOM 842 C C . TYR A 1 103 ? -17.743 -2.478 20.404 1.00 98.06 103 TYR A C 1
ATOM 844 O O . TYR A 1 103 ? -17.586 -2.972 19.286 1.00 98.06 103 TYR A O 1
ATOM 852 N N . TYR A 1 104 ? -17.501 -3.139 21.532 1.00 97.94 104 TYR A N 1
ATOM 853 C CA . TYR A 1 104 ? -17.285 -4.580 21.606 1.00 97.94 104 TYR A CA 1
ATOM 854 C C . TYR A 1 104 ? -18.521 -5.268 22.190 1.00 97.94 104 TYR A C 1
ATOM 856 O O . TYR A 1 104 ? -19.160 -4.747 23.108 1.00 97.94 104 TYR A O 1
ATOM 864 N N . ASN A 1 105 ? -18.848 -6.452 21.674 1.00 97.31 105 ASN A N 1
ATOM 865 C CA . ASN A 1 105 ? -19.858 -7.319 22.275 1.00 97.31 105 ASN A CA 1
ATOM 866 C C . ASN A 1 105 ? -19.308 -8.042 23.521 1.00 97.31 105 ASN A C 1
ATOM 868 O O . ASN A 1 105 ? -18.133 -7.925 23.860 1.00 97.31 105 ASN A O 1
ATOM 872 N N . GLU A 1 106 ? -20.153 -8.831 24.181 1.00 96.94 106 GLU A N 1
ATOM 873 C CA . GLU A 1 106 ? -19.807 -9.629 25.371 1.00 96.94 106 GLU A CA 1
ATOM 874 C C . GLU A 1 106 ? -18.669 -10.647 25.160 1.00 96.94 106 GLU A C 1
ATOM 876 O O . GLU A 1 106 ? -18.043 -11.082 26.123 1.00 96.94 106 GLU A O 1
ATOM 881 N N . ASN A 1 107 ? -18.362 -10.987 23.904 1.00 95.81 107 ASN A N 1
ATOM 882 C CA . ASN A 1 107 ? -17.298 -11.917 23.527 1.00 95.81 107 ASN A CA 1
ATOM 883 C C . ASN A 1 107 ? -15.987 -11.213 23.134 1.00 95.81 107 ASN A C 1
ATOM 885 O O . ASN A 1 107 ? -15.062 -11.875 22.665 1.00 95.81 107 ASN A O 1
ATOM 889 N N . GLY A 1 108 ? -15.887 -9.886 23.272 1.00 96.12 108 GLY A N 1
ATOM 890 C CA . GLY A 1 108 ? -14.673 -9.151 22.900 1.00 96.12 108 GLY A CA 1
ATOM 891 C C . GLY A 1 108 ? -14.517 -8.898 21.413 1.00 96.12 108 GLY A C 1
ATOM 892 O O . GLY A 1 108 ? -13.418 -8.605 20.948 1.00 96.12 108 GLY A O 1
ATOM 893 N N . LEU A 1 109 ? -15.601 -9.008 20.649 1.00 96.19 109 LEU A N 1
ATOM 894 C CA . LEU A 1 109 ? -15.583 -8.802 19.208 1.00 96.19 109 LEU A CA 1
ATOM 895 C C . LEU A 1 109 ? -16.163 -7.434 18.869 1.00 96.19 109 LEU A C 1
ATOM 897 O O . LEU A 1 109 ? -17.226 -7.061 19.368 1.00 96.19 109 LEU A O 1
ATOM 901 N N . LYS A 1 110 ? -15.467 -6.698 17.998 1.00 97.69 110 LYS A N 1
ATOM 902 C CA . LYS A 1 110 ? -15.932 -5.405 17.489 1.00 97.69 110 LYS A CA 1
ATOM 903 C C . LYS A 1 110 ? -17.290 -5.561 16.804 1.00 97.69 110 LYS A C 1
ATOM 905 O O . LYS A 1 110 ? -17.485 -6.489 16.018 1.00 97.69 110 LYS A O 1
ATOM 910 N N . ILE A 1 111 ? -18.214 -4.653 17.087 1.00 98.06 111 ILE A N 1
ATOM 911 C CA . ILE A 1 111 ? -19.552 -4.605 16.493 1.00 98.06 111 ILE A CA 1
ATOM 912 C C . ILE A 1 111 ? -19.968 -3.165 16.175 1.00 98.06 111 ILE A C 1
ATOM 914 O O . ILE A 1 111 ? -19.516 -2.221 16.828 1.00 98.06 111 ILE A O 1
ATOM 918 N N . GLY A 1 112 ? -20.866 -3.020 15.201 1.00 97.62 112 GLY A N 1
ATOM 919 C CA . GLY A 1 112 ? -21.477 -1.754 14.810 1.00 97.62 112 GLY A CA 1
ATOM 920 C C . GLY A 1 112 ? -20.481 -0.778 14.192 1.00 97.62 112 GLY A C 1
ATOM 921 O O . GLY A 1 112 ? -19.456 -1.175 13.638 1.00 97.62 112 GLY A O 1
ATOM 922 N N . ASN A 1 113 ? -20.782 0.513 14.294 1.00 97.81 113 ASN A N 1
ATOM 923 C CA . ASN A 1 113 ? -19.942 1.563 13.729 1.00 97.81 113 ASN A CA 1
ATOM 924 C C . ASN A 1 113 ? -18.637 1.730 14.512 1.00 97.81 113 ASN A C 1
ATOM 926 O O . ASN A 1 113 ? -18.633 1.788 15.745 1.00 97.81 113 ASN A O 1
ATOM 930 N N . TRP A 1 114 ? -17.543 1.869 13.775 1.00 97.75 114 TRP A N 1
ATOM 931 C CA . TRP A 1 114 ? -16.202 2.058 14.302 1.00 97.75 114 TRP A CA 1
ATOM 932 C C . TRP A 1 114 ? -15.480 3.181 13.577 1.00 97.75 114 TRP A C 1
ATOM 934 O O . TRP A 1 114 ? -15.585 3.327 12.363 1.00 97.75 114 TRP A O 1
ATOM 944 N N . ILE A 1 115 ? -14.690 3.923 14.346 1.00 96.44 115 ILE A N 1
ATOM 945 C CA . ILE A 1 115 ? -13.699 4.869 13.852 1.00 96.44 115 ILE A CA 1
ATOM 946 C C . ILE A 1 115 ? -12.326 4.350 14.288 1.00 96.44 115 ILE A C 1
ATOM 948 O O . ILE A 1 115 ? -11.996 4.356 15.474 1.00 96.44 115 ILE A O 1
ATOM 952 N N . GLU A 1 116 ? -11.523 3.870 13.347 1.00 95.12 116 GLU A N 1
ATOM 953 C CA . GLU A 1 116 ? -10.175 3.365 13.594 1.00 95.12 116 GLU A CA 1
ATOM 954 C C . GLU A 1 116 ? -9.116 4.420 13.299 1.00 95.12 116 GLU A C 1
ATOM 956 O O . GLU A 1 116 ? -9.264 5.228 12.388 1.00 95.12 116 GLU A O 1
ATOM 961 N N . LEU A 1 117 ? -8.018 4.387 14.048 1.00 92.69 117 LEU A N 1
ATOM 962 C CA . LEU A 1 117 ? -6.825 5.166 13.734 1.00 92.69 117 LEU A CA 1
ATOM 963 C C . LEU A 1 117 ? -6.027 4.459 12.641 1.00 92.69 117 LEU A C 1
ATOM 965 O O . LEU A 1 117 ? -5.903 3.234 12.654 1.00 92.69 117 LEU A O 1
ATOM 969 N N . PHE A 1 118 ? -5.426 5.227 11.735 1.00 87.19 118 PHE A N 1
ATOM 970 C CA . PHE A 1 118 ? -4.425 4.674 10.834 1.00 87.19 118 PHE A CA 1
ATOM 971 C C . PHE A 1 118 ? -3.236 4.081 11.608 1.00 87.19 118 PHE A C 1
ATOM 973 O O . PHE A 1 118 ? -2.835 4.615 12.642 1.00 87.19 118 PHE A O 1
ATOM 980 N N . GLU A 1 119 ? -2.607 3.029 11.075 1.00 81.81 119 GLU A N 1
ATOM 981 C CA . GLU A 1 119 ? -1.422 2.378 11.665 1.00 81.81 119 GLU A CA 1
ATOM 982 C C . GLU A 1 119 ? -0.239 3.332 11.906 1.00 81.81 119 GLU A C 1
ATOM 984 O O . GLU A 1 119 ? 0.587 3.079 12.777 1.00 81.81 119 GLU A O 1
ATOM 989 N N . ASN A 1 120 ? -0.174 4.456 11.184 1.00 79.38 120 ASN A N 1
ATOM 990 C CA . ASN A 1 120 ? 0.815 5.508 11.417 1.00 79.38 120 ASN A CA 1
ATOM 991 C C . ASN A 1 120 ? 0.194 6.849 11.832 1.00 79.38 120 ASN A C 1
ATOM 993 O O . ASN A 1 120 ? 0.724 7.903 11.493 1.00 79.38 120 ASN A O 1
ATOM 997 N N . TYR A 1 121 ? -0.935 6.827 12.543 1.00 86.62 121 TYR A N 1
ATOM 998 C CA . TYR A 1 121 ? -1.509 8.033 13.141 1.00 86.62 121 TYR A CA 1
ATOM 999 C C . TYR A 1 121 ? -0.482 8.755 14.029 1.00 86.62 121 TYR A C 1
ATOM 1001 O O . TYR A 1 121 ? 0.165 8.133 14.873 1.00 86.62 121 TYR A O 1
ATOM 1009 N N . TRP A 1 122 ? -0.368 10.069 13.842 1.00 84.56 122 TRP A N 1
ATOM 1010 C CA . TRP A 1 122 ? 0.459 10.998 14.618 1.00 84.56 122 TRP A CA 1
ATOM 1011 C C . TRP A 1 122 ? -0.057 12.434 14.411 1.00 84.56 122 TRP A C 1
ATOM 1013 O O . TRP A 1 122 ? -0.975 12.640 13.616 1.00 84.56 122 TRP A O 1
ATOM 1023 N N . ASP A 1 123 ? 0.518 13.428 15.099 1.00 81.00 123 ASP A N 1
ATOM 1024 C CA . ASP A 1 123 ? -0.006 14.811 15.123 1.00 81.00 123 ASP A CA 1
ATOM 1025 C C . ASP A 1 123 ? -0.190 15.439 13.731 1.00 81.00 123 ASP A C 1
ATOM 1027 O O . ASP A 1 123 ? -1.125 16.209 13.531 1.00 81.00 123 ASP A O 1
ATOM 1031 N N . PHE A 1 124 ? 0.671 15.093 12.770 1.00 77.44 124 PHE A N 1
ATOM 1032 C CA . PHE A 1 124 ? 0.645 15.638 11.407 1.00 77.44 124 PHE A CA 1
ATOM 1033 C C . PHE A 1 124 ? -0.019 14.708 10.380 1.00 77.44 124 PHE A C 1
ATOM 1035 O O . PHE A 1 124 ? -0.086 15.040 9.201 1.00 77.44 124 PHE A O 1
ATOM 1042 N N . SER A 1 125 ? -0.504 13.534 10.796 1.00 77.44 125 SER A N 1
ATOM 1043 C CA . SER A 1 125 ? -1.345 12.671 9.957 1.00 77.44 125 SER A CA 1
ATOM 1044 C C . SER A 1 125 ? -2.486 12.072 10.772 1.00 77.44 125 SER A C 1
ATOM 1046 O O . SER A 1 125 ? -2.483 10.862 11.045 1.00 77.44 125 SER A O 1
ATOM 1048 N N . PRO A 1 126 ? -3.479 12.890 11.156 1.00 86.31 126 PRO A N 1
ATOM 1049 C CA . PRO A 1 126 ? -4.634 12.422 11.898 1.00 86.31 126 PRO A CA 1
ATOM 1050 C C . PRO A 1 126 ? -5.630 11.735 10.954 1.00 86.31 126 PRO A C 1
ATOM 1052 O O . PRO A 1 126 ? -6.707 12.261 10.668 1.00 86.31 126 PRO A O 1
ATOM 1055 N N . VAL A 1 127 ? -5.235 10.572 10.430 1.00 84.94 127 VAL A N 1
ATOM 1056 C CA . VAL A 1 127 ? -6.058 9.777 9.516 1.00 84.94 127 VAL A CA 1
ATOM 1057 C C . VAL A 1 127 ? -6.830 8.718 10.277 1.00 84.94 127 VAL A C 1
ATOM 1059 O O . VAL A 1 127 ? -6.262 7.982 11.091 1.00 84.94 127 VAL A O 1
ATOM 1062 N N . THR A 1 128 ? -8.125 8.644 9.986 1.00 92.12 128 THR A N 1
ATOM 1063 C CA . THR A 1 128 ? -9.034 7.653 10.550 1.00 92.12 128 THR A CA 1
ATOM 1064 C C . THR A 1 128 ? -9.816 6.921 9.467 1.00 92.12 128 THR A C 1
ATOM 1066 O O . THR A 1 128 ? -10.002 7.428 8.360 1.00 92.12 128 THR A O 1
ATOM 1069 N N . TYR A 1 129 ? -10.277 5.719 9.797 1.00 88.31 129 TYR A N 1
ATOM 1070 C CA . TYR A 1 129 ? -11.160 4.910 8.966 1.00 88.31 129 TYR A CA 1
ATOM 1071 C C . TYR A 1 129 ? -12.499 4.748 9.662 1.00 88.31 129 TYR A C 1
ATOM 1073 O O . TYR A 1 129 ? -12.526 4.429 10.845 1.00 88.31 129 TYR A O 1
ATOM 1081 N N . VAL A 1 130 ? -13.595 4.945 8.946 1.00 93.19 130 VAL A N 1
ATOM 1082 C CA . VAL A 1 130 ? -14.949 4.856 9.490 1.00 93.19 130 VAL A CA 1
ATOM 1083 C C . VAL A 1 130 ? -15.717 3.797 8.725 1.00 93.19 130 VAL A C 1
ATOM 1085 O O . VAL A 1 130 ? -15.844 3.896 7.509 1.00 93.19 130 VAL A O 1
ATOM 1088 N N . GLY A 1 131 ? -16.249 2.807 9.426 1.00 92.81 131 GLY A N 1
ATOM 1089 C CA . GLY A 1 131 ? -17.043 1.747 8.814 1.00 92.81 131 GLY A CA 1
ATOM 1090 C C . GLY A 1 131 ? -17.731 0.882 9.856 1.00 92.81 131 GLY A C 1
ATOM 1091 O O . GLY A 1 131 ? -17.795 1.246 11.032 1.00 92.81 131 GLY A O 1
ATOM 1092 N N . GLU A 1 132 ? -18.258 -0.259 9.423 1.00 95.62 132 GLU A N 1
ATOM 1093 C CA . GLU A 1 132 ? -19.013 -1.167 10.281 1.00 95.62 132 GLU A CA 1
ATOM 1094 C C . GLU A 1 132 ? -18.253 -2.470 10.533 1.00 95.62 132 GLU A C 1
ATOM 1096 O O . GLU A 1 132 ? -17.619 -3.046 9.644 1.00 95.62 132 GLU A O 1
ATOM 1101 N N . TYR A 1 133 ? -18.329 -2.944 11.771 1.00 96.31 133 TYR A N 1
ATOM 1102 C CA . TYR A 1 133 ? -17.917 -4.277 12.171 1.00 96.31 133 TYR A CA 1
ATOM 1103 C C . TYR A 1 133 ? -19.135 -5.164 12.439 1.00 96.31 133 TYR A C 1
ATOM 1105 O O . TYR A 1 133 ? -20.053 -4.784 13.164 1.00 96.31 133 TYR A O 1
ATOM 1113 N N . GLN A 1 134 ? -19.079 -6.407 11.971 1.00 94.94 134 GLN A N 1
ATOM 1114 C CA . GLN A 1 134 ? -19.987 -7.475 12.372 1.00 94.94 134 GLN A CA 1
ATOM 1115 C C . GLN A 1 134 ? -19.170 -8.614 12.973 1.00 94.94 134 GLN A C 1
ATOM 1117 O O . GLN A 1 134 ? -18.422 -9.303 12.279 1.00 94.94 134 GLN A O 1
ATOM 1122 N N . VAL A 1 135 ? -19.308 -8.795 14.289 1.00 95.38 135 VAL A N 1
ATOM 1123 C CA . VAL A 1 135 ? -18.714 -9.911 15.046 1.00 95.38 135 VAL A CA 1
ATOM 1124 C C . VAL A 1 135 ? -17.192 -10.006 14.827 1.00 95.38 135 VAL A C 1
ATOM 1126 O O . VAL A 1 135 ? -16.633 -11.069 14.591 1.00 95.38 135 VAL A O 1
ATOM 1129 N N . GLY A 1 136 ? -16.502 -8.865 14.900 1.00 94.00 136 GLY A N 1
ATOM 1130 C CA . GLY A 1 136 ? -15.044 -8.768 14.763 1.00 94.00 136 GLY A CA 1
ATOM 1131 C C . GLY A 1 136 ? -14.529 -8.651 13.325 1.00 94.00 136 GLY A C 1
ATOM 1132 O O . GLY A 1 136 ? -13.330 -8.450 13.130 1.00 94.00 136 GLY A O 1
ATOM 1133 N N . TYR A 1 137 ? -15.409 -8.701 12.322 1.00 90.19 137 TYR A N 1
ATOM 1134 C CA . TYR A 1 137 ? -15.047 -8.551 10.911 1.00 90.19 137 TYR A CA 1
ATOM 1135 C C . TYR A 1 137 ? -15.546 -7.230 10.337 1.00 90.19 137 TYR A C 1
ATOM 1137 O O . TYR A 1 137 ? -16.706 -6.877 10.538 1.00 90.19 137 TYR A O 1
ATOM 1145 N N . LYS A 1 138 ? -14.685 -6.518 9.609 1.00 91.94 138 LYS A N 1
ATOM 1146 C CA . LYS A 1 138 ? -15.059 -5.359 8.799 1.00 91.94 138 LYS A CA 1
ATOM 1147 C C . LYS A 1 138 ? -16.086 -5.786 7.757 1.00 91.94 138 LYS A C 1
ATOM 1149 O O . LYS A 1 138 ? -15.875 -6.781 7.062 1.00 91.94 138 LYS A O 1
ATOM 1154 N N . GLN A 1 139 ? -17.173 -5.031 7.668 1.00 90.62 139 GLN A N 1
ATOM 1155 C CA . GLN A 1 139 ? -18.256 -5.236 6.716 1.00 90.62 139 GLN A CA 1
ATOM 1156 C C . GLN A 1 139 ? -18.474 -3.994 5.865 1.00 90.62 139 GLN A C 1
ATOM 1158 O O . GLN A 1 139 ? -18.284 -2.868 6.332 1.00 90.62 139 GLN A O 1
ATOM 1163 N N . GLY A 1 140 ? -18.939 -4.225 4.638 1.00 86.25 140 GLY A N 1
ATOM 1164 C CA . GLY A 1 140 ? -19.401 -3.176 3.743 1.00 86.25 140 GLY A CA 1
ATOM 1165 C C . GLY A 1 140 ? -18.336 -2.119 3.475 1.00 86.25 140 GLY A C 1
ATOM 1166 O O . GLY A 1 140 ? -17.169 -2.446 3.258 1.00 86.25 140 GLY A O 1
ATOM 1167 N N . LYS A 1 141 ? -18.776 -0.855 3.472 1.00 81.31 141 LYS A N 1
ATOM 1168 C CA . LYS A 1 141 ? -17.960 0.272 3.038 1.00 81.31 141 LYS A CA 1
ATOM 1169 C C . LYS A 1 141 ? -17.176 0.925 4.190 1.00 81.31 141 LYS A C 1
ATOM 1171 O O . LYS A 1 141 ? -17.782 1.286 5.198 1.00 81.31 141 LYS A O 1
ATOM 1176 N N . TRP A 1 142 ? -15.874 1.152 4.021 1.00 85.00 142 TRP A N 1
ATOM 1177 C CA . TRP A 1 142 ? -14.985 1.866 4.948 1.00 85.00 142 TRP A CA 1
ATOM 1178 C C . TRP A 1 142 ? -14.467 3.189 4.370 1.00 85.00 142 TRP A C 1
ATOM 1180 O O . TRP A 1 142 ? -13.607 3.234 3.498 1.00 85.00 142 TRP A O 1
ATOM 1190 N N . ASP A 1 143 ? -14.948 4.310 4.901 1.00 81.44 143 ASP A N 1
ATOM 1191 C CA . ASP A 1 143 ? -14.537 5.644 4.472 1.00 81.44 143 ASP A CA 1
ATOM 1192 C C . ASP A 1 143 ? -13.255 6.107 5.194 1.00 81.44 143 ASP A C 1
ATOM 1194 O O . ASP A 1 143 ? -13.117 5.962 6.407 1.00 81.44 143 ASP A O 1
ATOM 1198 N N . THR A 1 144 ? -12.332 6.754 4.477 1.00 81.31 144 THR A N 1
ATOM 1199 C CA . THR A 1 144 ? -11.144 7.392 5.079 1.00 81.31 144 THR A CA 1
ATOM 1200 C C . THR A 1 144 ? -11.405 8.872 5.395 1.00 81.31 144 THR A C 1
ATOM 1202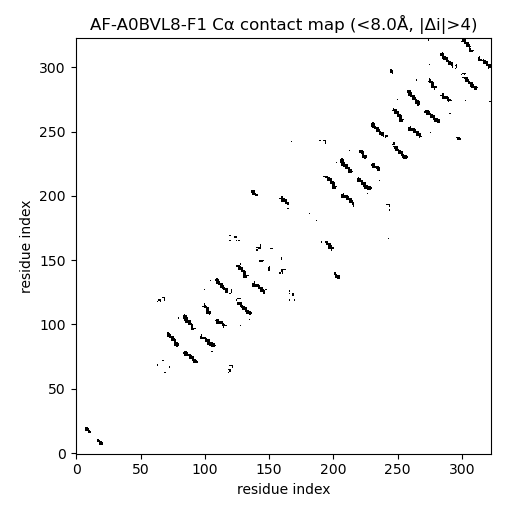 O O . THR A 1 144 ? -12.054 9.580 4.624 1.00 81.31 144 THR A O 1
ATOM 1205 N N . PHE A 1 145 ? -10.865 9.374 6.503 1.00 82.06 145 PHE A N 1
ATOM 1206 C CA . PHE A 1 145 ? -10.955 10.771 6.935 1.00 82.06 145 PHE A CA 1
ATOM 1207 C C . PHE A 1 145 ? -9.560 11.327 7.235 1.00 82.06 145 PHE A C 1
ATOM 1209 O O . PHE A 1 145 ? -8.731 10.632 7.814 1.00 82.06 145 PHE A O 1
ATOM 1216 N N . TYR A 1 146 ? -9.310 12.586 6.876 1.00 81.62 146 TYR A N 1
ATOM 1217 C CA . TYR A 1 146 ? -8.111 13.344 7.251 1.00 81.62 146 TYR A CA 1
ATOM 1218 C C . TYR A 1 146 ? -8.563 14.614 7.974 1.00 81.62 146 TYR A C 1
ATOM 1220 O O . TYR A 1 146 ? -9.423 15.331 7.468 1.00 81.62 146 TYR A O 1
ATOM 1228 N N . GLU A 1 147 ? -8.045 14.871 9.179 1.00 81.62 147 GLU A N 1
ATOM 1229 C CA . GLU A 1 147 ? -8.435 16.038 9.997 1.00 81.62 147 GLU A CA 1
ATOM 1230 C C . GLU A 1 147 ? -9.963 16.174 10.184 1.00 81.62 147 GLU A C 1
ATOM 1232 O O . GLU A 1 147 ? -10.523 17.268 10.149 1.00 81.62 147 GLU A O 1
ATOM 1237 N N . LYS A 1 148 ? -10.660 15.042 10.379 1.00 76.44 148 LYS A N 1
ATOM 1238 C CA . LYS A 1 148 ? -12.136 14.937 10.483 1.00 76.44 148 LYS A CA 1
ATOM 1239 C C . LYS A 1 148 ? -12.912 15.341 9.231 1.00 76.44 148 LYS A C 1
ATOM 1241 O O . LYS A 1 148 ? -14.133 15.199 9.198 1.00 76.44 148 LYS A O 1
ATOM 1246 N N . GLN A 1 149 ? -12.237 15.802 8.191 1.00 74.50 149 GLN A N 1
ATOM 1247 C CA . GLN A 1 149 ? -12.852 15.954 6.892 1.00 74.50 149 GLN A CA 1
ATOM 1248 C C . GLN A 1 149 ? -12.912 14.564 6.287 1.00 74.50 149 GLN A C 1
ATOM 1250 O O . GLN A 1 149 ? -11.892 13.877 6.150 1.00 74.50 149 GLN A O 1
ATOM 1255 N N . LYS A 1 150 ? -14.132 14.126 5.959 1.00 70.19 150 LYS A N 1
ATOM 1256 C CA . LYS A 1 150 ? -14.295 12.936 5.133 1.00 70.19 150 LYS A CA 1
ATOM 1257 C C . LYS A 1 150 ? -13.431 13.179 3.917 1.00 70.19 150 LYS A C 1
ATOM 1259 O O . LYS A 1 150 ? -13.617 14.195 3.246 1.00 70.19 150 LYS A O 1
ATOM 1264 N N . MET A 1 151 ? -12.505 12.268 3.639 1.00 64.00 151 MET A N 1
ATOM 1265 C CA . MET A 1 151 ? -11.782 12.275 2.377 1.00 64.00 151 MET A CA 1
ATOM 1266 C C . MET A 1 151 ? -12.761 11.777 1.324 1.00 64.00 151 MET A C 1
ATOM 1268 O O . MET A 1 151 ? -12.588 10.723 0.720 1.00 64.00 151 MET A O 1
ATOM 1272 N N . GLN A 1 152 ? -13.828 12.555 1.130 1.00 50.06 152 GLN A N 1
ATOM 1273 C CA . GLN A 1 152 ? -14.600 12.531 -0.080 1.00 50.06 152 GLN A CA 1
ATOM 1274 C C . GLN A 1 152 ? -13.560 12.691 -1.182 1.00 50.06 152 GLN A C 1
ATOM 1276 O O . GLN A 1 152 ? -12.630 13.505 -1.092 1.00 50.06 152 GLN A O 1
ATOM 1281 N N . SER A 1 153 ? -13.656 11.846 -2.197 1.00 43.50 153 SER A N 1
ATOM 1282 C CA . SER A 1 153 ? -13.132 12.209 -3.498 1.00 43.50 153 SER A CA 1
ATOM 1283 C C . SER A 1 153 ? -13.373 13.701 -3.712 1.00 43.50 153 SER A C 1
ATOM 1285 O O . SER A 1 153 ? -14.463 14.215 -3.458 1.00 43.50 153 SER A O 1
ATOM 1287 N N . PHE A 1 154 ? -12.377 14.398 -4.237 1.00 38.69 154 PHE A N 1
ATOM 1288 C CA . PHE A 1 154 ? -12.576 15.686 -4.893 1.00 38.69 154 PHE A CA 1
ATOM 1289 C C . PHE A 1 154 ? -13.437 15.514 -6.169 1.00 38.69 154 PHE A C 1
ATOM 1291 O O . PHE A 1 154 ? -13.136 16.061 -7.222 1.00 38.69 154 PHE A O 1
ATOM 1298 N N . THR A 1 155 ? -14.465 14.663 -6.144 1.00 33.12 155 THR A N 1
ATOM 1299 C CA . THR A 1 155 ? -15.343 14.356 -7.271 1.00 33.12 155 THR A CA 1
ATOM 1300 C C . THR A 1 155 ? -16.527 13.522 -6.800 1.00 33.12 155 THR A C 1
ATOM 1302 O O . THR A 1 155 ? -16.390 12.389 -6.343 1.00 33.12 155 THR A O 1
ATOM 1305 N N . ASN A 1 156 ? -17.719 14.086 -6.953 1.00 33.78 156 ASN A N 1
ATOM 1306 C CA . ASN A 1 156 ? -18.961 13.332 -6.986 1.00 33.78 156 ASN A CA 1
ATOM 1307 C C . ASN A 1 156 ? -18.815 12.106 -7.909 1.00 33.78 156 ASN A C 1
ATOM 1309 O O . ASN A 1 156 ? -18.428 12.269 -9.065 1.00 33.78 156 ASN A O 1
ATOM 1313 N N . ARG A 1 157 ? -19.234 10.938 -7.396 1.00 33.25 157 ARG A N 1
ATOM 1314 C CA . ARG A 1 157 ? -19.363 9.597 -8.014 1.00 33.25 157 ARG A CA 1
ATOM 1315 C C . ARG A 1 157 ? -18.266 8.582 -7.645 1.00 33.25 157 ARG A C 1
ATOM 1317 O O . ARG A 1 157 ? -17.139 8.661 -8.109 1.00 33.25 157 ARG A O 1
ATOM 1324 N N . LEU A 1 158 ? -18.747 7.550 -6.941 1.00 33.75 158 LEU A N 1
ATOM 1325 C CA . LEU A 1 158 ? -18.189 6.216 -6.677 1.00 33.75 158 LEU A CA 1
ATOM 1326 C C . LEU A 1 158 ? -17.327 6.037 -5.416 1.00 33.75 158 LEU A C 1
ATOM 1328 O O . LEU A 1 158 ? -16.637 6.933 -4.944 1.00 33.75 158 LEU A O 1
ATOM 1332 N N . ASN A 1 159 ? -17.526 4.861 -4.814 1.00 35.59 159 ASN A N 1
ATOM 1333 C CA . ASN A 1 159 ? -17.148 4.454 -3.464 1.00 35.59 159 ASN A CA 1
ATOM 1334 C C . ASN A 1 159 ? -15.625 4.245 -3.336 1.00 35.59 159 ASN A C 1
ATOM 1336 O O . ASN A 1 159 ? -15.031 3.598 -4.189 1.00 35.59 159 ASN A O 1
ATOM 1340 N N . LEU A 1 160 ? -15.001 4.818 -2.294 1.00 49.66 160 LEU A N 1
ATOM 1341 C CA . LEU A 1 160 ? -13.543 4.940 -2.121 1.00 49.66 160 LEU A CA 1
ATOM 1342 C C . LEU A 1 160 ? -13.133 4.492 -0.725 1.00 49.66 160 LEU A C 1
ATOM 1344 O O . LEU A 1 160 ? -13.813 4.910 0.212 1.00 49.66 160 LEU A O 1
ATOM 1348 N N . GLU A 1 161 ? -12.024 3.757 -0.567 1.00 59.47 161 GLU A N 1
ATOM 1349 C CA . GLU A 1 161 ? -11.674 3.222 0.764 1.00 59.47 161 GLU A CA 1
ATOM 1350 C C . GLU A 1 161 ? -10.212 3.271 1.175 1.00 59.47 161 GLU A C 1
ATOM 1352 O O . GLU A 1 161 ? -9.956 3.339 2.371 1.00 59.47 161 GLU A O 1
ATOM 1357 N N . GLU A 1 162 ? -9.234 3.317 0.271 1.00 46.16 162 GLU A N 1
ATOM 1358 C CA . GLU A 1 162 ? -7.842 3.294 0.728 1.00 46.16 162 GLU A CA 1
ATOM 1359 C C . GLU A 1 162 ? -6.999 4.398 0.122 1.00 46.16 162 GLU A C 1
ATOM 1361 O O . GLU A 1 162 ? -6.615 4.392 -1.044 1.00 46.16 162 GLU A O 1
ATOM 1366 N N . VAL A 1 163 ? -6.696 5.379 0.960 1.00 46.94 163 VAL A N 1
ATOM 1367 C CA . VAL A 1 163 ? -5.935 6.559 0.596 1.00 46.94 163 VAL A CA 1
ATOM 1368 C C . VAL A 1 163 ? -4.441 6.307 0.871 1.00 46.94 163 VAL A C 1
ATOM 1370 O O . VAL A 1 163 ? -3.997 6.306 2.016 1.00 46.94 163 VAL A O 1
ATOM 1373 N N . VAL A 1 164 ? -3.632 6.204 -0.190 1.00 46.97 164 VAL A N 1
ATOM 1374 C CA . VAL A 1 164 ? -2.152 6.085 -0.160 1.00 46.97 164 VAL A CA 1
ATOM 1375 C C . VAL A 1 164 ? -1.455 7.368 0.350 1.00 46.97 164 VAL A C 1
ATOM 1377 O O . VAL A 1 164 ? -0.252 7.369 0.605 1.00 46.97 164 VAL A O 1
ATOM 1380 N N . VAL A 1 165 ? -2.210 8.450 0.596 1.00 45.69 165 VAL A N 1
ATOM 1381 C CA . VAL A 1 165 ? -1.753 9.766 1.118 1.00 45.69 165 VAL A CA 1
ATOM 1382 C C . VAL A 1 165 ? -0.876 9.643 2.362 1.00 45.69 165 VAL A C 1
ATOM 1384 O O . VAL A 1 165 ? -0.008 10.478 2.594 1.00 45.69 165 VAL A O 1
ATOM 1387 N N . ILE A 1 166 ? -1.026 8.578 3.142 1.00 45.31 166 ILE A N 1
ATOM 1388 C CA . ILE A 1 166 ? -0.333 8.470 4.420 1.00 45.31 166 ILE A CA 1
ATOM 1389 C C . ILE A 1 166 ? 1.139 8.072 4.280 1.00 45.31 166 ILE A C 1
ATOM 1391 O O . ILE A 1 166 ? 1.957 8.422 5.130 1.00 45.31 166 ILE A O 1
ATOM 1395 N N . ARG A 1 167 ? 1.530 7.435 3.168 1.00 44.28 167 ARG A N 1
ATOM 1396 C CA . ARG A 1 167 ? 2.949 7.132 2.912 1.00 44.28 167 ARG A CA 1
ATOM 1397 C C . ARG A 1 167 ? 3.773 8.385 2.598 1.00 44.28 167 ARG A C 1
ATOM 1399 O O . ARG A 1 167 ? 4.934 8.448 2.993 1.00 44.28 167 ARG A O 1
ATOM 1406 N 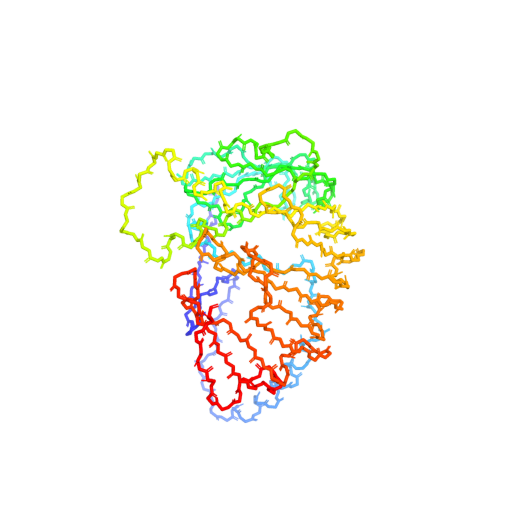N . MET A 1 168 ? 3.167 9.418 2.003 1.00 42.94 168 MET A N 1
ATOM 1407 C CA . MET A 1 168 ? 3.836 10.715 1.797 1.00 42.94 168 MET A CA 1
ATOM 1408 C C . MET A 1 168 ? 4.154 11.419 3.100 1.00 42.94 168 MET A C 1
ATOM 1410 O O . MET A 1 168 ? 5.236 11.987 3.246 1.00 42.94 168 MET A O 1
ATOM 1414 N N . VAL A 1 169 ? 3.232 11.338 4.061 1.00 41.81 169 VAL A N 1
ATOM 1415 C CA . VAL A 1 169 ? 3.447 11.956 5.363 1.00 41.81 169 VAL A CA 1
ATOM 1416 C C . VAL A 1 169 ? 4.597 11.271 6.102 1.00 41.81 169 VAL A C 1
ATOM 1418 O O . VAL A 1 169 ? 5.403 11.962 6.710 1.00 41.81 169 VAL A O 1
ATOM 1421 N N . ILE A 1 170 ? 4.745 9.946 5.978 1.00 40.09 170 ILE A N 1
ATOM 1422 C CA . ILE A 1 170 ? 5.843 9.187 6.601 1.00 40.09 170 ILE A CA 1
ATOM 1423 C C . ILE A 1 170 ? 7.207 9.584 6.016 1.00 40.09 170 ILE A C 1
ATOM 1425 O O . ILE A 1 170 ? 8.167 9.730 6.768 1.00 40.09 170 ILE A O 1
ATOM 1429 N N . LYS A 1 171 ? 7.323 9.815 4.702 1.00 44.09 171 LYS A N 1
ATOM 1430 C CA . LYS A 1 171 ? 8.631 10.103 4.088 1.00 44.09 171 LYS A CA 1
ATOM 1431 C C . LYS A 1 171 ? 9.124 11.541 4.306 1.00 44.09 171 LYS A C 1
ATOM 1433 O O . LYS A 1 171 ? 10.332 11.747 4.415 1.00 44.09 171 LYS A O 1
ATOM 1438 N N . LEU A 1 172 ? 8.218 12.512 4.480 1.00 44.28 172 LEU A N 1
ATOM 1439 C CA . LEU A 1 172 ? 8.573 13.874 4.921 1.00 44.28 172 LEU A CA 1
ATOM 1440 C C . LEU A 1 172 ? 9.317 13.877 6.272 1.00 44.28 172 LEU A C 1
ATOM 1442 O O . LEU A 1 172 ? 10.145 14.753 6.510 1.00 44.28 172 LEU A O 1
ATOM 1446 N N . VAL A 1 173 ? 9.078 12.875 7.126 1.00 38.25 173 VAL A N 1
ATOM 1447 C CA . VAL A 1 173 ? 9.710 12.750 8.453 1.00 38.25 173 VAL A CA 1
ATOM 1448 C C . VAL A 1 173 ? 11.166 12.288 8.384 1.00 38.25 173 VAL A C 1
ATOM 1450 O O . VAL A 1 173 ? 11.966 12.695 9.221 1.00 38.25 173 VAL A O 1
ATOM 1453 N N . TYR A 1 174 ? 11.537 11.463 7.398 1.00 38.78 174 TYR A N 1
ATOM 1454 C CA . TYR A 1 174 ? 12.847 10.794 7.376 1.00 38.78 174 TYR A CA 1
ATOM 1455 C C . TYR A 1 174 ? 13.930 11.504 6.544 1.00 38.78 174 TYR A C 1
ATOM 1457 O O . TYR A 1 174 ? 15.082 11.081 6.593 1.00 38.78 174 TYR A O 1
ATOM 1465 N N . GLY A 1 175 ? 13.602 12.567 5.796 1.00 34.66 175 GLY A N 1
ATOM 1466 C CA . GLY A 1 175 ? 14.533 13.170 4.828 1.00 34.66 175 GLY A CA 1
ATOM 1467 C C . GLY A 1 175 ? 14.988 14.605 5.096 1.00 34.66 175 GLY A C 1
ATOM 1468 O O . GLY A 1 175 ? 16.158 14.901 4.886 1.00 34.66 175 GLY A O 1
ATOM 1469 N N . LEU A 1 176 ? 14.108 15.519 5.521 1.00 33.94 176 LEU A N 1
ATOM 1470 C CA . LEU A 1 176 ? 14.432 16.952 5.578 1.00 33.94 176 LEU A CA 1
ATOM 1471 C C . LEU A 1 176 ? 13.556 17.687 6.608 1.00 33.94 176 LEU A C 1
ATOM 1473 O O . LEU A 1 176 ? 12.520 18.254 6.268 1.00 33.94 176 LEU A O 1
ATOM 1477 N N . ILE A 1 177 ? 14.026 17.803 7.855 1.00 37.19 177 ILE A N 1
ATOM 1478 C CA . ILE A 1 177 ? 13.579 18.864 8.786 1.00 37.19 177 ILE A CA 1
ATOM 1479 C C . ILE A 1 177 ? 14.233 20.192 8.354 1.00 37.19 177 ILE A C 1
ATOM 1481 O O . ILE A 1 177 ? 14.862 20.868 9.146 1.00 37.19 177 ILE A O 1
ATOM 1485 N N . TYR A 1 178 ? 14.170 20.565 7.074 1.00 29.20 178 TYR A N 1
ATOM 1486 C CA . TYR A 1 178 ? 14.718 21.838 6.589 1.00 29.20 178 TYR A CA 1
ATOM 1487 C C . TYR A 1 178 ? 13.963 22.347 5.366 1.00 29.20 178 TYR A C 1
ATOM 1489 O O . TYR A 1 178 ? 14.539 22.694 4.351 1.00 29.20 178 TYR A O 1
ATOM 1497 N N . THR A 1 179 ? 12.654 22.491 5.506 1.00 28.44 179 THR A N 1
ATOM 1498 C CA . THR A 1 179 ? 12.000 23.725 5.069 1.00 28.44 179 THR A CA 1
ATOM 1499 C C . THR A 1 179 ? 10.805 23.907 5.974 1.00 28.44 179 THR A C 1
ATOM 1501 O O . THR A 1 179 ? 9.872 23.110 5.939 1.00 28.44 179 THR A O 1
ATOM 1504 N N . LYS A 1 180 ? 10.899 24.926 6.834 1.00 31.77 180 LYS A N 1
ATOM 1505 C CA . LYS A 1 180 ? 9.796 25.638 7.483 1.00 31.77 180 LYS A CA 1
ATOM 1506 C C . LYS A 1 180 ? 8.473 25.263 6.826 1.00 31.77 180 LYS A C 1
ATOM 1508 O O . LYS A 1 180 ? 8.295 25.563 5.652 1.00 31.77 180 LYS A O 1
ATOM 1513 N N . ILE A 1 181 ? 7.610 24.577 7.569 1.00 34.97 181 ILE A N 1
ATOM 1514 C CA . ILE A 1 181 ? 6.253 24.244 7.157 1.00 34.97 181 ILE A CA 1
ATOM 1515 C C . ILE A 1 181 ? 5.592 25.548 6.684 1.00 34.97 181 ILE A C 1
ATOM 1517 O O . ILE A 1 181 ? 5.116 26.354 7.482 1.00 34.97 181 ILE A O 1
ATOM 1521 N N . ILE A 1 182 ? 5.629 25.797 5.376 1.00 34.34 182 ILE A N 1
ATOM 1522 C CA . ILE A 1 182 ? 4.771 26.770 4.723 1.00 34.34 182 ILE A CA 1
ATOM 1523 C C . ILE A 1 182 ? 3.457 26.009 4.575 1.00 34.34 182 ILE A C 1
ATOM 1525 O O . ILE A 1 182 ? 3.197 25.386 3.548 1.00 34.34 182 ILE A O 1
ATOM 1529 N N . ILE A 1 183 ? 2.661 25.983 5.650 1.00 36.06 183 ILE A N 1
ATOM 1530 C CA . ILE A 1 183 ? 1.226 25.726 5.525 1.00 36.06 183 ILE A CA 1
ATOM 1531 C C . ILE A 1 183 ? 0.683 26.933 4.761 1.00 36.06 183 ILE A C 1
ATOM 1533 O O . ILE A 1 183 ? 0.428 27.996 5.317 1.00 36.06 183 ILE A O 1
ATOM 1537 N N . GLY A 1 184 ? 0.627 26.764 3.451 1.00 38.66 184 GLY A N 1
ATOM 1538 C CA . GLY A 1 184 ? -0.031 27.619 2.482 1.00 38.66 184 GLY A CA 1
ATOM 1539 C C . GLY A 1 184 ? -0.482 26.735 1.322 1.00 38.66 184 GLY A C 1
ATOM 1540 O O . GLY A 1 184 ? -0.045 25.584 1.214 1.00 38.66 184 GLY A O 1
ATOM 1541 N N . ASP A 1 185 ? -1.343 27.265 0.458 1.00 43.88 185 ASP A N 1
ATOM 1542 C CA . ASP A 1 185 ? -2.038 26.545 -0.626 1.00 43.88 185 ASP A CA 1
ATOM 1543 C C . ASP A 1 185 ? -1.124 25.655 -1.498 1.00 43.88 185 ASP A C 1
ATOM 1545 O O . ASP A 1 185 ? -1.552 24.634 -2.035 1.00 43.88 185 ASP A O 1
ATOM 1549 N N . TYR A 1 186 ? 0.170 25.980 -1.580 1.00 41.66 186 TYR A N 1
ATOM 1550 C CA . TYR A 1 186 ? 1.178 25.218 -2.319 1.00 41.66 186 TYR A CA 1
ATOM 1551 C C . TYR A 1 186 ? 1.424 23.798 -1.770 1.00 41.66 186 TYR A C 1
ATOM 1553 O O . TYR A 1 186 ? 1.530 22.847 -2.542 1.00 41.66 186 TYR A O 1
ATOM 156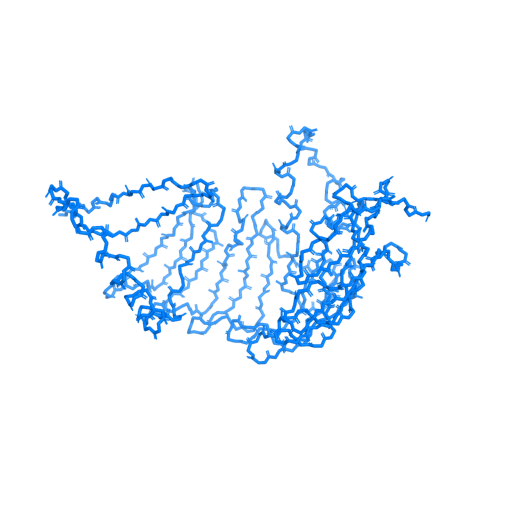1 N N . ALA A 1 187 ? 1.464 23.614 -0.445 1.00 46.03 187 ALA A N 1
ATOM 1562 C CA . ALA A 1 187 ? 1.630 22.284 0.151 1.00 46.03 187 ALA A CA 1
ATOM 1563 C C . ALA A 1 187 ? 0.388 21.408 -0.086 1.00 46.03 187 ALA A C 1
ATOM 1565 O O . ALA A 1 187 ? 0.513 20.222 -0.393 1.00 46.03 187 ALA A O 1
ATOM 1566 N N . GLN A 1 188 ? -0.809 22.006 -0.030 1.00 47.81 188 GLN A N 1
ATOM 1567 C CA . GLN A 1 188 ? -2.060 21.317 -0.359 1.00 47.81 188 GLN A CA 1
ATOM 1568 C C . GLN A 1 188 ? -2.107 20.898 -1.835 1.00 47.81 188 GLN A C 1
ATOM 1570 O O . GLN A 1 188 ? -2.539 19.787 -2.138 1.00 47.81 188 GLN A O 1
ATOM 1575 N N . HIS A 1 189 ? -1.605 21.739 -2.745 1.00 52.12 189 HIS A N 1
ATOM 1576 C CA . HIS A 1 189 ? -1.493 21.416 -4.169 1.00 52.12 189 HIS A CA 1
ATOM 1577 C C . HIS A 1 189 ? -0.535 20.242 -4.431 1.00 52.12 189 HIS A C 1
ATOM 1579 O O . HIS A 1 189 ? -0.820 19.365 -5.246 1.00 52.12 189 HIS A O 1
ATOM 1585 N N . ILE A 1 190 ? 0.596 20.171 -3.722 1.00 51.81 190 ILE A N 1
ATOM 1586 C CA . ILE A 1 190 ? 1.524 19.043 -3.871 1.00 51.81 190 ILE A CA 1
ATOM 1587 C C . ILE A 1 190 ? 0.898 17.749 -3.324 1.00 51.81 190 ILE A C 1
ATOM 1589 O O . ILE A 1 190 ? 0.939 16.726 -4.010 1.00 51.81 190 ILE A O 1
ATOM 1593 N N . ILE A 1 191 ? 0.251 17.794 -2.152 1.00 55.47 191 ILE A N 1
ATOM 1594 C CA . ILE A 1 191 ? -0.417 16.625 -1.551 1.00 55.47 191 ILE A CA 1
ATOM 1595 C C . ILE A 1 191 ? -1.556 16.117 -2.448 1.00 55.47 191 ILE A C 1
ATOM 1597 O O . ILE A 1 191 ? -1.698 14.909 -2.645 1.00 55.47 191 ILE A O 1
ATOM 1601 N N . SER A 1 192 ? -2.353 17.018 -3.032 1.00 59.50 192 SER A N 1
ATOM 1602 C CA . SER A 1 192 ? -3.440 16.629 -3.936 1.00 59.50 192 SER A CA 1
ATOM 1603 C C . SER A 1 192 ? -2.917 16.028 -5.243 1.00 59.50 192 SER A C 1
ATOM 1605 O O . SER A 1 192 ? -3.468 15.033 -5.717 1.00 59.50 192 SER A O 1
ATOM 1607 N N . SER A 1 193 ? -1.815 16.562 -5.785 1.00 63.66 193 SER A N 1
ATOM 1608 C CA . SER A 1 193 ? -1.239 16.107 -7.058 1.00 63.66 193 SER A CA 1
ATOM 1609 C C . SER A 1 193 ? -0.684 14.682 -7.030 1.00 63.66 193 SER A C 1
ATOM 1611 O O . SER A 1 193 ? -0.541 14.073 -8.091 1.00 63.66 193 SER A O 1
ATOM 1613 N N . CYS A 1 194 ? -0.417 14.137 -5.839 1.00 67.00 194 CYS A N 1
ATOM 1614 C CA . CYS A 1 194 ? 0.226 12.839 -5.676 1.00 67.00 194 CYS A CA 1
ATOM 1615 C C . CYS A 1 194 ? -0.688 11.761 -5.052 1.00 67.00 194 CYS A C 1
ATOM 1617 O O . CYS A 1 194 ? -0.259 10.641 -4.776 1.00 67.00 194 CYS A O 1
ATOM 1619 N N . LYS A 1 195 ? -1.971 12.071 -4.831 1.00 76.62 195 LYS A N 1
ATOM 1620 C CA . LYS A 1 195 ? -2.933 11.154 -4.208 1.00 76.62 195 LYS A CA 1
ATOM 1621 C C . LYS A 1 195 ? -3.184 9.927 -5.092 1.00 76.62 195 LYS A C 1
ATOM 1623 O O . LYS A 1 195 ? -3.861 10.020 -6.117 1.00 76.62 195 LYS A O 1
ATOM 1628 N N . VAL A 1 196 ? -2.702 8.769 -4.639 1.00 79.12 196 VAL A N 1
ATOM 1629 C CA . VAL A 1 196 ? -3.131 7.459 -5.144 1.00 79.12 196 VAL A CA 1
ATOM 1630 C C . VAL A 1 196 ? -4.209 6.891 -4.220 1.00 79.12 196 VAL A C 1
ATOM 1632 O O . VAL A 1 196 ? -4.135 7.027 -2.998 1.00 79.12 196 VAL A O 1
ATOM 1635 N N . THR A 1 197 ? -5.253 6.306 -4.794 1.00 79.75 197 THR A N 1
ATOM 1636 C CA . THR A 1 197 ? -6.376 5.717 -4.054 1.00 79.75 197 THR A CA 1
ATOM 1637 C C . THR A 1 197 ? -6.626 4.302 -4.554 1.00 79.75 197 THR A C 1
ATOM 1639 O O . THR A 1 197 ? -6.557 4.068 -5.753 1.00 79.75 197 THR A O 1
ATOM 1642 N N . LEU A 1 198 ? -6.897 3.367 -3.651 1.00 83.12 198 LEU A N 1
ATOM 1643 C CA . LEU A 1 198 ? -7.337 2.014 -3.969 1.00 83.12 198 LEU A CA 1
AT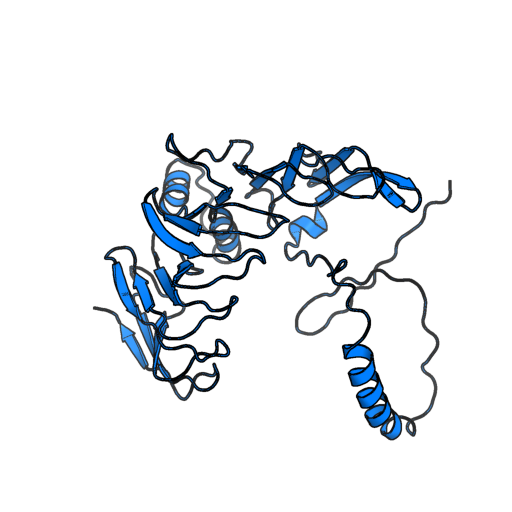OM 1644 C C . LEU A 1 198 ? -8.831 1.894 -3.646 1.00 83.12 198 LEU A C 1
ATOM 1646 O O . LEU A 1 198 ? -9.279 2.339 -2.584 1.00 83.12 198 LEU A O 1
ATOM 1650 N N . THR A 1 199 ? -9.602 1.315 -4.561 1.00 81.75 199 THR A N 1
ATOM 1651 C CA . THR A 1 199 ? -11.056 1.164 -4.423 1.00 81.75 199 THR A CA 1
ATOM 1652 C C . THR A 1 199 ? -11.480 -0.253 -4.771 1.00 81.75 199 THR A C 1
ATOM 1654 O O . THR A 1 199 ? -11.202 -0.719 -5.873 1.00 81.75 199 THR A O 1
ATOM 1657 N N . GLY A 1 200 ? -12.166 -0.921 -3.851 1.00 85.56 200 GLY A N 1
ATOM 1658 C CA . GLY A 1 200 ? -12.696 -2.268 -4.027 1.00 85.56 200 GLY A CA 1
ATOM 1659 C C . GLY A 1 200 ? -13.559 -2.656 -2.832 1.00 85.56 200 GLY A C 1
ATOM 1660 O O . GLY A 1 200 ? -13.924 -1.795 -2.032 1.00 85.56 200 GLY A O 1
ATOM 1661 N N . GLU A 1 201 ? -13.890 -3.939 -2.722 1.00 86.75 201 GLU A N 1
ATOM 1662 C CA . GLU A 1 201 ? -14.771 -4.456 -1.673 1.00 86.75 201 GLU A CA 1
ATOM 1663 C C . GLU A 1 201 ? -14.009 -5.316 -0.665 1.00 86.75 201 GLU A C 1
ATOM 1665 O O . GLU A 1 201 ? -13.039 -6.009 -0.999 1.00 86.75 201 GLU A O 1
ATOM 1670 N N . TYR A 1 202 ? -14.481 -5.275 0.580 1.00 84.69 202 TYR A N 1
ATOM 1671 C CA . TYR A 1 202 ? -14.027 -6.130 1.665 1.00 84.69 202 TYR A CA 1
ATOM 1672 C C . TYR A 1 202 ? -15.083 -7.181 2.013 1.00 84.69 202 TYR A C 1
ATOM 1674 O O . TYR A 1 202 ? -16.266 -6.875 2.138 1.00 84.69 202 TYR A O 1
ATOM 1682 N N . GLN A 1 203 ? -14.637 -8.409 2.274 1.00 82.69 203 GLN A N 1
ATOM 1683 C CA . GLN A 1 203 ? -15.444 -9.462 2.883 1.00 82.69 203 GLN A CA 1
ATOM 1684 C C . GLN A 1 203 ? -14.599 -10.200 3.922 1.00 82.69 203 GLN A C 1
ATOM 1686 O O . GLN A 1 203 ? -13.502 -10.668 3.629 1.00 82.69 203 GLN A O 1
ATOM 1691 N N . ASN A 1 204 ? -15.097 -10.306 5.157 1.00 83.00 204 ASN A N 1
ATOM 1692 C CA . ASN A 1 204 ? -14.406 -10.989 6.259 1.00 83.00 204 ASN A CA 1
ATOM 1693 C C . ASN A 1 204 ? -12.972 -10.474 6.517 1.00 83.00 204 ASN A C 1
ATOM 1695 O O . ASN A 1 204 ? -12.073 -11.267 6.783 1.00 83.00 204 ASN A O 1
ATOM 1699 N N . ASN A 1 205 ? -12.755 -9.152 6.467 1.00 81.81 205 ASN A N 1
ATOM 1700 C CA . ASN A 1 205 ? -11.434 -8.491 6.532 1.00 81.81 205 ASN A CA 1
ATOM 1701 C C . ASN A 1 205 ? -10.495 -8.744 5.333 1.00 81.81 205 ASN A C 1
ATOM 1703 O O . ASN A 1 205 ? -9.352 -8.286 5.360 1.00 81.81 205 ASN A O 1
ATOM 1707 N N . TYR A 1 206 ? -10.946 -9.430 4.284 1.00 84.06 206 TYR A N 1
ATOM 1708 C CA . TYR A 1 206 ? -10.166 -9.660 3.070 1.00 84.06 206 TYR A CA 1
ATOM 1709 C C . TYR A 1 206 ? -10.637 -8.757 1.941 1.00 84.06 206 TYR A C 1
ATOM 1711 O O . TYR A 1 206 ? -11.836 -8.563 1.755 1.00 84.06 206 TYR A O 1
ATOM 1719 N N . LYS A 1 207 ? -9.684 -8.229 1.172 1.00 87.69 207 LYS A N 1
ATOM 1720 C CA . LYS A 1 207 ? -9.967 -7.617 -0.127 1.00 87.69 207 LYS A CA 1
ATOM 1721 C C . LYS A 1 207 ? -10.528 -8.689 -1.045 1.00 87.69 207 LYS A C 1
ATOM 1723 O O . LYS A 1 207 ? -9.925 -9.748 -1.141 1.00 87.69 207 LYS A O 1
ATOM 1728 N N . ILE A 1 208 ? -11.639 -8.430 -1.712 1.00 90.75 208 ILE A N 1
ATOM 1729 C CA . ILE A 1 208 ? -12.234 -9.376 -2.656 1.00 90.75 208 ILE A CA 1
ATOM 1730 C C . ILE A 1 208 ? -12.519 -8.702 -3.992 1.00 90.75 208 ILE A C 1
ATOM 1732 O O . ILE A 1 208 ? -12.693 -7.483 -4.066 1.00 90.75 208 ILE A O 1
ATOM 1736 N N . GLY A 1 209 ? -12.564 -9.510 -5.048 1.00 94.38 209 GLY A N 1
ATOM 1737 C CA . GLY A 1 209 ? -12.892 -9.053 -6.388 1.00 94.38 209 GLY A CA 1
ATOM 1738 C C . GLY A 1 209 ? -11.888 -8.035 -6.917 1.00 94.38 209 GLY A C 1
ATOM 1739 O O . GLY A 1 209 ? -10.707 -8.043 -6.568 1.00 94.38 209 GLY A O 1
ATOM 1740 N N . ARG A 1 210 ? -12.368 -7.157 -7.790 1.00 94.75 210 ARG A N 1
ATOM 1741 C CA . ARG A 1 210 ? -11.533 -6.166 -8.456 1.00 94.75 210 ARG A CA 1
ATOM 1742 C C . ARG A 1 210 ? -11.255 -4.972 -7.550 1.00 94.75 210 ARG A C 1
ATOM 1744 O O . ARG A 1 210 ? -12.174 -4.353 -7.023 1.00 94.75 210 ARG A O 1
ATOM 1751 N N . TRP A 1 211 ? -9.982 -4.611 -7.449 1.00 91.75 211 TRP A N 1
ATOM 1752 C CA . TRP A 1 211 ? -9.509 -3.409 -6.774 1.00 91.75 211 TRP A CA 1
ATOM 1753 C C . TRP A 1 211 ? -8.832 -2.477 -7.770 1.00 91.75 211 TRP A C 1
ATOM 1755 O O . TRP A 1 211 ? -7.767 -2.798 -8.296 1.00 91.75 211 TRP A O 1
ATOM 1765 N N . ASP A 1 212 ? -9.434 -1.322 -8.023 1.00 89.25 212 ASP A N 1
ATOM 1766 C CA . ASP A 1 212 ? -8.877 -0.301 -8.907 1.00 89.25 212 ASP A CA 1
ATOM 1767 C C . ASP A 1 212 ? -7.896 0.602 -8.150 1.00 89.25 212 ASP A C 1
ATOM 1769 O O . ASP A 1 212 ? -8.165 1.058 -7.038 1.00 89.25 212 ASP A O 1
ATOM 1773 N N . THR A 1 213 ? -6.761 0.899 -8.778 1.00 87.81 213 THR A N 1
ATOM 1774 C CA . THR A 1 213 ? -5.799 1.907 -8.332 1.00 87.81 213 THR A CA 1
ATOM 1775 C C . THR A 1 213 ? -6.005 3.172 -9.152 1.00 87.81 213 THR A C 1
ATOM 1777 O O . THR A 1 213 ? -5.844 3.180 -10.374 1.00 87.81 213 THR A O 1
ATOM 1780 N N . MET A 1 214 ? -6.335 4.263 -8.476 1.00 86.12 214 MET A N 1
ATOM 1781 C CA . MET A 1 214 ? -6.625 5.561 -9.062 1.00 86.12 214 MET A CA 1
ATOM 1782 C C . MET A 1 214 ? -5.531 6.573 -8.743 1.00 86.12 214 MET A C 1
ATOM 1784 O O . MET A 1 214 ? -5.159 6.738 -7.585 1.00 86.12 214 MET A O 1
ATOM 1788 N N . PHE A 1 215 ? -5.091 7.325 -9.743 1.00 86.06 215 PHE A N 1
ATOM 1789 C CA . PHE A 1 215 ? -4.201 8.474 -9.606 1.00 86.06 215 PHE A CA 1
ATOM 1790 C C . PHE A 1 215 ? -4.799 9.657 -10.371 1.00 86.06 215 PHE A C 1
ATOM 1792 O O . PHE A 1 215 ? -5.216 9.501 -11.516 1.00 86.06 215 PHE A O 1
ATOM 1799 N N . GLN A 1 216 ? -4.911 10.826 -9.729 1.00 85.06 216 GLN A N 1
ATOM 1800 C CA . GLN A 1 216 ? -5.560 12.017 -10.313 1.00 85.06 216 GLN A CA 1
ATOM 1801 C C . GLN A 1 216 ? -6.959 11.723 -10.900 1.00 85.06 216 GLN A C 1
ATOM 1803 O O . GLN A 1 216 ? -7.303 12.159 -11.998 1.00 85.06 216 GLN A O 1
ATOM 1808 N N . ASN A 1 217 ? -7.764 10.942 -10.170 1.00 82.56 217 ASN A N 1
ATOM 1809 C CA . ASN A 1 217 ? -9.100 10.476 -10.573 1.00 82.56 217 ASN A CA 1
ATOM 1810 C C . ASN A 1 217 ? -9.139 9.609 -11.851 1.00 82.56 217 ASN A C 1
ATOM 1812 O O . ASN A 1 217 ? -10.213 9.384 -12.404 1.00 82.56 217 ASN A O 1
ATOM 1816 N N . LYS A 1 218 ? -7.995 9.094 -12.314 1.00 88.75 218 LYS A N 1
ATOM 1817 C CA . LYS A 1 218 ? -7.897 8.138 -13.424 1.00 88.75 218 LYS A CA 1
ATOM 1818 C C . LYS A 1 218 ? -7.464 6.778 -12.901 1.00 88.75 218 LYS A C 1
ATOM 1820 O O . LYS A 1 218 ? -6.555 6.700 -12.080 1.00 88.75 218 LYS A O 1
ATOM 1825 N N . ILE A 1 219 ? -8.084 5.708 -13.389 1.00 89.88 219 ILE A N 1
ATOM 1826 C CA . ILE A 1 219 ? -7.637 4.343 -13.095 1.00 89.88 219 ILE A CA 1
ATOM 1827 C C . ILE A 1 219 ? -6.310 4.118 -13.825 1.00 89.88 219 ILE A C 1
ATOM 1829 O O . ILE A 1 219 ? -6.259 4.188 -15.050 1.00 89.88 219 ILE A O 1
ATOM 1833 N N . ILE A 1 220 ? -5.244 3.866 -13.067 1.00 93.56 220 ILE A N 1
ATOM 1834 C CA . ILE A 1 220 ? -3.900 3.562 -13.587 1.00 93.56 220 ILE A CA 1
ATOM 1835 C C . ILE A 1 220 ? -3.595 2.059 -13.579 1.00 93.56 220 ILE A C 1
ATOM 1837 O O . ILE A 1 220 ? -2.587 1.618 -14.122 1.00 93.56 220 ILE A O 1
ATOM 1841 N N . GLY A 1 221 ? -4.483 1.261 -12.990 1.00 92.81 221 GLY A N 1
ATOM 1842 C CA . GLY A 1 221 ? -4.444 -0.194 -13.024 1.00 92.81 221 GLY A CA 1
ATOM 1843 C C . GLY A 1 221 ? -5.465 -0.792 -12.069 1.00 92.81 221 GLY A C 1
ATOM 1844 O O . GLY A 1 221 ? -6.114 -0.074 -11.313 1.00 92.81 221 GLY A O 1
ATOM 1845 N N . SER A 1 222 ? -5.604 -2.108 -12.110 1.00 93.19 222 SER A N 1
ATOM 1846 C CA . SER A 1 222 ? -6.484 -2.868 -11.228 1.00 93.19 222 SER A CA 1
ATOM 1847 C C . SER A 1 222 ? -5.772 -4.128 -10.755 1.00 93.19 222 SER A C 1
ATOM 1849 O O . SER A 1 222 ? -4.766 -4.528 -11.338 1.00 93.19 222 SER A O 1
ATOM 1851 N N . THR A 1 223 ? -6.237 -4.726 -9.667 1.00 95.38 223 THR A N 1
ATOM 1852 C CA . THR A 1 223 ? -5.763 -6.021 -9.166 1.00 95.38 223 THR A CA 1
ATOM 1853 C C . THR A 1 223 ? -6.958 -6.819 -8.682 1.00 95.38 223 THR A C 1
ATOM 1855 O O . THR A 1 223 ? -7.757 -6.294 -7.910 1.00 95.38 223 THR A O 1
ATOM 1858 N N . ASP A 1 224 ? -7.069 -8.073 -9.105 1.00 96.12 224 ASP A N 1
ATOM 1859 C CA . ASP A 1 224 ? -8.145 -8.950 -8.659 1.00 96.12 224 ASP A CA 1
ATOM 1860 C C . ASP A 1 224 ? -7.708 -9.756 -7.433 1.00 96.12 224 ASP A C 1
ATOM 1862 O O . ASP A 1 224 ? -6.581 -10.251 -7.349 1.00 96.12 224 ASP A O 1
ATOM 1866 N N . TYR A 1 225 ? -8.616 -9.880 -6.471 1.00 95.25 225 TYR A N 1
ATOM 1867 C CA . TYR A 1 225 ? -8.451 -10.645 -5.247 1.00 95.25 225 TYR A CA 1
ATOM 1868 C C . TYR A 1 225 ? -9.476 -11.776 -5.205 1.00 95.25 225 TYR A C 1
ATOM 1870 O O . TYR A 1 225 ? -10.652 -11.587 -5.523 1.00 95.25 225 TYR A O 1
ATOM 1878 N N . ASP A 1 226 ? -9.034 -12.960 -4.794 1.00 96.75 226 ASP A N 1
ATOM 1879 C CA . ASP A 1 226 ? -9.939 -14.076 -4.546 1.00 96.75 226 ASP A CA 1
ATOM 1880 C C . ASP A 1 226 ? -10.690 -13.924 -3.209 1.00 96.75 226 ASP A C 1
ATOM 1882 O O . ASP A 1 226 ? -10.481 -12.990 -2.436 1.00 96.75 226 ASP A O 1
ATOM 1886 N N . GLN A 1 227 ? -11.562 -14.886 -2.915 1.00 95.75 227 GLN A N 1
ATOM 1887 C CA . GLN A 1 227 ? -12.345 -14.957 -1.674 1.00 95.75 227 GLN A CA 1
ATOM 1888 C C . GLN A 1 227 ? -11.511 -15.051 -0.379 1.00 95.75 227 GLN A C 1
ATOM 1890 O O . GLN A 1 227 ? -12.058 -14.881 0.708 1.00 95.75 227 GLN A O 1
ATOM 1895 N N . ASN A 1 228 ? -10.206 -15.323 -0.478 1.00 95.19 228 ASN A N 1
ATOM 1896 C CA . ASN A 1 228 ? -9.270 -15.389 0.645 1.00 95.19 228 ASN A CA 1
ATOM 1897 C C . ASN A 1 228 ? -8.359 -14.148 0.721 1.00 95.19 228 ASN A C 1
ATOM 1899 O O . ASN A 1 228 ? -7.411 -14.126 1.509 1.00 95.19 228 ASN A O 1
ATOM 1903 N N . GLY A 1 229 ? -8.589 -13.128 -0.114 1.00 93.12 229 GLY A N 1
ATOM 1904 C CA . GLY A 1 229 ? -7.747 -11.937 -0.181 1.00 93.12 229 GLY A CA 1
ATOM 1905 C C . GLY A 1 229 ? -6.394 -12.148 -0.845 1.00 93.12 229 GLY A C 1
ATOM 1906 O O . GLY A 1 229 ? -5.464 -11.371 -0.604 1.00 93.12 229 GLY A O 1
ATOM 1907 N N . LEU A 1 230 ? -6.254 -13.184 -1.673 1.00 96.56 230 LEU A N 1
ATOM 1908 C CA . LEU A 1 230 ? -5.044 -13.411 -2.449 1.00 96.56 230 LEU A CA 1
ATOM 1909 C C . LEU A 1 230 ? -5.160 -12.751 -3.823 1.00 96.56 230 LEU A C 1
ATOM 1911 O O . LEU A 1 230 ? -6.118 -12.983 -4.560 1.00 96.56 230 LEU A O 1
ATOM 1915 N N . LYS A 1 231 ? -4.147 -11.959 -4.182 1.00 97.62 231 LYS A N 1
ATOM 1916 C CA . LYS A 1 231 ? -4.011 -11.351 -5.506 1.00 97.62 231 LYS A CA 1
ATOM 1917 C C . LYS A 1 231 ? -3.804 -12.421 -6.568 1.00 97.62 231 LYS A C 1
ATOM 1919 O O . LYS A 1 231 ? -2.923 -13.275 -6.417 1.00 97.62 231 LYS A O 1
ATOM 1924 N N . ASN A 1 232 ? -4.552 -12.312 -7.656 1.00 96.50 232 ASN A N 1
ATOM 1925 C CA . ASN A 1 232 ? -4.431 -13.156 -8.835 1.00 96.50 232 ASN A CA 1
ATOM 1926 C C . ASN A 1 232 ? -4.571 -12.313 -10.111 1.00 96.50 232 ASN A C 1
ATOM 1928 O O . ASN A 1 232 ? -5.298 -11.323 -10.135 1.00 96.50 232 ASN A O 1
ATOM 1932 N N . GLY A 1 233 ? -3.877 -12.713 -11.177 1.00 96.19 233 GLY A N 1
ATOM 1933 C CA . GLY A 1 233 ? -3.919 -12.028 -12.468 1.00 96.19 233 GLY A CA 1
ATOM 1934 C C . GLY A 1 233 ? -3.064 -10.762 -12.508 1.00 96.19 233 GLY A C 1
ATOM 1935 O O . GLY A 1 233 ? -2.102 -10.614 -11.755 1.00 96.19 233 GLY A O 1
ATOM 1936 N N . ILE A 1 234 ? -3.382 -9.850 -13.427 1.00 97.62 234 ILE A N 1
ATOM 1937 C CA . ILE A 1 234 ? -2.609 -8.617 -13.605 1.00 97.62 234 ILE A CA 1
ATOM 1938 C C . ILE A 1 234 ? -2.846 -7.687 -12.418 1.00 97.62 234 ILE A C 1
ATOM 1940 O O . ILE A 1 234 ? -3.985 -7.375 -12.080 1.00 97.62 234 ILE A O 1
ATOM 1944 N N . GLY A 1 235 ? -1.758 -7.221 -11.817 1.00 95.88 235 GLY A N 1
ATOM 1945 C CA . GLY A 1 235 ? -1.777 -6.234 -10.754 1.00 95.88 235 GLY A CA 1
ATOM 1946 C C . GLY A 1 235 ? -0.818 -5.086 -11.017 1.00 95.88 235 GLY A C 1
ATOM 1947 O O . GLY A 1 235 ? 0.071 -5.166 -11.873 1.00 95.88 235 GLY A O 1
ATOM 1948 N N . ILE A 1 236 ? -1.004 -4.014 -10.250 1.00 95.44 236 ILE A N 1
ATOM 1949 C CA . ILE A 1 236 ? -0.053 -2.909 -10.203 1.00 95.44 236 ILE A CA 1
ATOM 1950 C C . ILE A 1 236 ? 0.400 -2.631 -8.774 1.00 95.44 236 ILE A C 1
ATOM 1952 O O . ILE A 1 236 ? -0.354 -2.802 -7.815 1.00 95.44 236 ILE A O 1
ATOM 1956 N N . GLU A 1 237 ? 1.634 -2.169 -8.637 1.00 94.56 237 GLU A N 1
ATOM 1957 C CA . GLU A 1 237 ? 2.174 -1.618 -7.403 1.00 94.56 237 GLU A CA 1
ATOM 1958 C C . GLU A 1 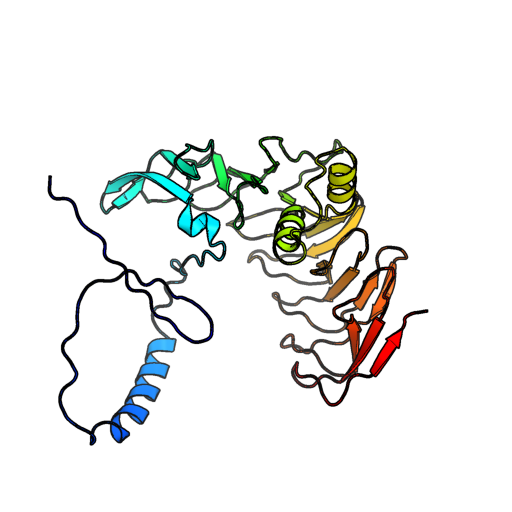237 ? 2.681 -0.206 -7.656 1.00 94.56 237 GLU A C 1
ATOM 1960 O O . GLU A 1 237 ? 3.245 0.095 -8.701 1.00 94.56 237 GLU A O 1
ATOM 1965 N N . VAL A 1 238 ? 2.468 0.665 -6.683 1.00 91.44 238 VAL A N 1
ATOM 1966 C CA . VAL A 1 238 ? 2.942 2.045 -6.717 1.00 91.44 238 VAL A CA 1
ATOM 1967 C C . VAL A 1 238 ? 4.334 2.074 -6.107 1.00 91.44 238 VAL A C 1
ATOM 1969 O O . VAL A 1 238 ? 4.535 1.474 -5.047 1.00 91.44 238 VAL A O 1
ATOM 1972 N N . ASP A 1 239 ? 5.275 2.753 -6.759 1.00 91.75 239 ASP A N 1
ATOM 1973 C CA . ASP A 1 239 ? 6.630 2.886 -6.235 1.00 91.75 239 ASP A CA 1
ATOM 1974 C C . ASP A 1 239 ? 6.654 3.551 -4.851 1.00 91.75 239 ASP A C 1
ATOM 1976 O O . ASP A 1 239 ? 5.819 4.394 -4.517 1.00 91.75 239 ASP A O 1
ATOM 1980 N N . GLU A 1 240 ? 7.614 3.171 -4.012 1.00 81.31 240 GLU A N 1
ATOM 1981 C CA . GLU A 1 240 ? 7.741 3.753 -2.673 1.00 81.31 240 GLU A CA 1
ATOM 1982 C C . GLU A 1 240 ? 8.103 5.244 -2.699 1.00 81.31 240 GLU A C 1
ATOM 1984 O O . GLU A 1 240 ? 7.793 5.976 -1.755 1.00 81.31 240 GLU A O 1
ATOM 1989 N N . ASN A 1 241 ? 8.703 5.706 -3.797 1.00 81.75 241 ASN A N 1
ATOM 1990 C CA . ASN A 1 241 ? 9.054 7.096 -4.046 1.00 81.75 241 ASN A CA 1
ATOM 1991 C C . ASN A 1 241 ? 7.979 7.829 -4.849 1.00 81.75 241 ASN A C 1
ATOM 1993 O O . ASN A 1 241 ? 8.246 8.934 -5.318 1.00 81.75 241 ASN A O 1
ATOM 1997 N N . PHE A 1 242 ? 6.777 7.252 -4.990 1.00 85.50 242 PHE A N 1
ATOM 1998 C CA . PHE A 1 242 ? 5.715 7.845 -5.791 1.00 85.50 242 PHE A CA 1
ATOM 1999 C C . PHE A 1 242 ? 5.335 9.242 -5.285 1.00 85.50 242 PHE A C 1
ATOM 2001 O O . PHE A 1 242 ? 4.715 9.393 -4.232 1.00 85.50 242 PHE A O 1
ATOM 2008 N N . TYR A 1 243 ? 5.722 10.272 -6.031 1.00 81.50 243 TYR A N 1
ATOM 2009 C CA . TYR A 1 243 ? 5.559 11.685 -5.694 1.00 81.50 243 TYR A CA 1
ATOM 2010 C C . TYR A 1 243 ? 5.513 12.544 -6.965 1.00 81.50 243 TYR A C 1
ATOM 2012 O O . TYR A 1 243 ? 5.636 12.023 -8.073 1.00 81.50 243 TYR A O 1
ATOM 2020 N N . TYR A 1 244 ? 5.371 13.871 -6.839 1.00 74.56 244 TYR A N 1
ATOM 2021 C CA . TYR A 1 244 ? 5.247 14.756 -8.011 1.00 74.56 244 TYR A CA 1
ATOM 2022 C C . TYR A 1 244 ? 6.436 14.610 -8.970 1.00 74.56 244 TYR A C 1
ATOM 2024 O O . TYR A 1 244 ? 6.268 14.733 -10.178 1.00 74.56 244 TYR A O 1
ATOM 2032 N N . CYS A 1 245 ? 7.627 14.332 -8.432 1.00 79.88 245 CYS A N 1
ATOM 2033 C CA . CYS A 1 245 ? 8.862 14.166 -9.186 1.00 79.88 245 CYS A CA 1
ATOM 2034 C C . CYS A 1 245 ? 9.183 12.705 -9.533 1.00 79.88 245 CYS A C 1
ATOM 2036 O O . CYS A 1 245 ? 10.214 12.452 -10.144 1.00 79.88 245 CYS A O 1
ATOM 2038 N N . CYS A 1 246 ? 8.357 11.735 -9.149 1.00 85.06 246 CYS A N 1
ATOM 2039 C CA . CYS A 1 246 ? 8.590 10.324 -9.440 1.00 85.06 246 CYS A CA 1
ATOM 2040 C C . CYS A 1 246 ? 7.245 9.598 -9.483 1.00 85.06 246 CYS A C 1
ATOM 2042 O O . CYS A 1 246 ? 6.714 9.223 -8.451 1.00 85.06 246 CYS A O 1
ATOM 2044 N N . GLN A 1 247 ? 6.651 9.432 -10.663 1.00 92.44 247 GLN A N 1
ATOM 2045 C CA . GLN A 1 247 ? 5.350 8.770 -10.816 1.00 92.44 247 GLN A CA 1
ATOM 2046 C C . GLN A 1 247 ? 5.547 7.387 -11.435 1.00 92.44 247 GLN A C 1
ATOM 2048 O O . GLN A 1 247 ? 5.209 7.161 -12.595 1.00 92.44 247 GLN A O 1
ATOM 2053 N N . VAL A 1 248 ? 6.164 6.475 -10.683 1.00 94.31 248 VAL A N 1
ATOM 2054 C CA . VAL A 1 248 ? 6.485 5.125 -11.163 1.00 94.31 248 VAL A CA 1
ATOM 2055 C C . VAL A 1 248 ? 5.504 4.096 -10.617 1.00 94.31 248 VAL A C 1
ATOM 2057 O O . VAL A 1 248 ? 5.200 4.070 -9.425 1.00 94.31 248 VAL A O 1
ATOM 2060 N N . ILE A 1 249 ? 5.055 3.197 -11.485 1.00 96.62 249 ILE A N 1
ATOM 2061 C CA . ILE A 1 249 ? 4.358 1.981 -11.075 1.00 96.62 249 ILE A CA 1
ATOM 2062 C C . ILE A 1 249 ? 5.072 0.740 -11.593 1.00 96.62 249 ILE A C 1
ATOM 2064 O O . ILE A 1 249 ? 5.792 0.777 -12.588 1.00 96.62 249 ILE A O 1
ATOM 2068 N N . TYR A 1 250 ? 4.806 -0.377 -10.940 1.00 97.69 250 TYR A N 1
ATOM 2069 C CA . TYR A 1 250 ? 5.188 -1.705 -11.377 1.00 97.69 250 TYR A CA 1
ATOM 2070 C C . TYR A 1 250 ? 3.938 -2.445 -11.820 1.00 97.69 250 TYR A C 1
ATOM 2072 O O . TYR A 1 250 ? 2.937 -2.421 -11.108 1.00 97.69 250 TYR A O 1
ATOM 2080 N N . ARG A 1 251 ? 3.976 -3.110 -12.971 1.00 98.19 251 ARG A N 1
ATOM 2081 C CA . ARG A 1 251 ? 2.843 -3.871 -13.506 1.00 98.19 251 ARG A CA 1
ATOM 2082 C C . ARG A 1 251 ? 3.288 -5.271 -13.879 1.00 98.19 251 ARG A C 1
ATOM 2084 O O . ARG A 1 251 ? 4.268 -5.424 -14.596 1.00 98.19 251 ARG A O 1
ATOM 2091 N N . GLY A 1 252 ? 2.542 -6.278 -13.454 1.00 98.19 252 GLY A N 1
ATOM 2092 C CA . GLY A 1 252 ? 2.819 -7.663 -13.818 1.00 98.19 252 GLY A CA 1
ATOM 2093 C C . GLY A 1 252 ? 1.758 -8.610 -13.287 1.00 98.19 252 GLY A C 1
ATOM 2094 O O . GLY A 1 252 ? 0.690 -8.176 -12.858 1.00 98.19 252 GLY A O 1
ATOM 2095 N N . GLU A 1 253 ? 2.036 -9.907 -13.340 1.00 98.19 253 GLU A N 1
ATOM 2096 C CA . GLU A 1 253 ? 1.098 -10.940 -12.910 1.00 98.19 253 GLU A CA 1
ATOM 2097 C C . GLU A 1 253 ? 1.357 -11.379 -11.462 1.00 98.19 253 GLU A C 1
ATOM 2099 O O . GLU A 1 253 ? 2.503 -11.518 -11.020 1.00 98.19 253 GLU A O 1
ATOM 2104 N N . TYR A 1 254 ? 0.271 -11.620 -10.733 1.00 98.31 254 TYR A N 1
ATOM 2105 C CA . TYR A 1 254 ? 0.253 -12.322 -9.461 1.00 98.31 254 TYR A CA 1
ATOM 2106 C C . TYR A 1 254 ? -0.400 -13.694 -9.589 1.00 98.31 254 TYR A C 1
ATOM 2108 O O . TYR A 1 254 ? -1.402 -13.872 -10.282 1.00 98.31 254 TYR A O 1
ATOM 2116 N N . LYS A 1 255 ? 0.102 -14.636 -8.795 1.00 97.88 255 LYS A N 1
ATOM 2117 C CA . LYS A 1 255 ? -0.521 -15.928 -8.527 1.00 97.88 255 LYS A CA 1
ATOM 2118 C C . LYS A 1 255 ? -0.497 -16.182 -7.026 1.00 97.88 255 LYS A C 1
ATOM 2120 O O . LYS A 1 255 ? 0.572 -16.371 -6.454 1.00 97.88 255 LYS A O 1
ATOM 2125 N N . ASN A 1 256 ? -1.659 -16.175 -6.377 1.00 97.06 256 ASN A N 1
ATOM 2126 C CA . ASN A 1 256 ? -1.792 -16.347 -4.927 1.00 97.06 256 ASN A CA 1
ATOM 2127 C C . ASN A 1 256 ? -0.872 -15.410 -4.113 1.00 97.06 256 ASN A C 1
ATOM 2129 O O . ASN A 1 256 ? -0.104 -15.871 -3.271 1.00 97.06 256 ASN A O 1
ATOM 2133 N N . ASN A 1 257 ? -0.921 -14.098 -4.380 1.00 97.56 257 ASN A N 1
ATOM 2134 C CA . ASN A 1 257 ? -0.025 -13.071 -3.808 1.00 97.56 257 ASN A CA 1
ATOM 2135 C C . ASN A 1 257 ? 1.466 -13.161 -4.201 1.00 97.56 257 ASN A C 1
ATOM 2137 O O . ASN A 1 257 ? 2.246 -12.308 -3.777 1.00 97.56 257 ASN A O 1
ATOM 2141 N N . ILE A 1 258 ? 1.879 -14.122 -5.030 1.00 97.88 258 ILE A N 1
ATOM 2142 C CA . ILE A 1 258 ? 3.260 -14.245 -5.516 1.00 97.88 258 ILE A CA 1
ATOM 2143 C C . ILE A 1 258 ? 3.375 -13.542 -6.867 1.00 97.88 258 ILE A C 1
ATOM 2145 O O . ILE A 1 258 ? 2.599 -13.832 -7.773 1.00 97.88 258 ILE A O 1
ATOM 2149 N N . LYS A 1 259 ? 4.337 -12.627 -7.016 1.00 98.56 259 LYS A N 1
ATOM 2150 C CA . LYS A 1 259 ? 4.667 -12.029 -8.318 1.00 98.56 259 LYS A CA 1
ATOM 2151 C C . LYS A 1 259 ? 5.271 -13.094 -9.222 1.00 98.56 259 LYS A C 1
ATOM 2153 O O . LYS A 1 259 ? 6.200 -13.766 -8.801 1.00 98.56 259 LYS A O 1
ATOM 2158 N N . VAL A 1 260 ? 4.782 -13.238 -10.442 1.00 98.50 260 VAL A N 1
ATOM 2159 C CA . VAL A 1 260 ? 5.290 -14.232 -11.394 1.00 98.50 260 VAL A CA 1
ATOM 2160 C C . VAL A 1 260 ? 5.455 -13.611 -12.775 1.00 98.50 260 VAL A C 1
ATOM 2162 O O . VAL A 1 260 ? 4.800 -12.621 -13.104 1.00 98.50 260 VAL A O 1
ATOM 2165 N N . GLY A 1 261 ? 6.337 -14.194 -13.585 1.00 98.31 261 GLY A N 1
ATOM 2166 C CA . GLY A 1 261 ? 6.519 -13.801 -14.977 1.00 98.31 261 GLY A CA 1
ATOM 2167 C C . GLY A 1 261 ? 7.049 -12.378 -15.133 1.00 98.31 261 GLY A C 1
ATOM 2168 O O . GLY A 1 261 ? 7.777 -11.868 -14.279 1.00 98.31 261 GLY A O 1
ATOM 2169 N N . ARG A 1 262 ? 6.700 -11.743 -16.254 1.00 98.31 262 ARG A N 1
ATOM 2170 C CA . ARG A 1 262 ? 7.189 -10.410 -16.610 1.00 98.31 262 ARG A CA 1
ATOM 2171 C C . ARG A 1 262 ? 6.547 -9.333 -15.740 1.00 98.31 262 ARG A C 1
ATOM 2173 O O . ARG A 1 262 ? 5.326 -9.255 -15.629 1.00 98.31 262 ARG A O 1
ATOM 2180 N N . TRP A 1 263 ? 7.392 -8.478 -15.179 1.00 98.56 263 TRP A N 1
ATOM 2181 C CA . TRP A 1 263 ? 7.015 -7.273 -14.457 1.00 98.56 263 TRP A CA 1
ATOM 2182 C C . TRP A 1 263 ? 7.699 -6.065 -15.083 1.00 98.56 263 TRP A C 1
ATOM 2184 O O . TRP A 1 263 ? 8.924 -6.028 -15.169 1.00 98.56 263 TRP A O 1
ATOM 2194 N N . ASP A 1 264 ? 6.907 -5.086 -15.504 1.00 98.62 264 ASP A N 1
ATOM 2195 C CA . ASP A 1 264 ? 7.366 -3.852 -16.133 1.00 98.62 264 ASP A CA 1
ATOM 2196 C C . ASP A 1 264 ? 7.386 -2.701 -15.126 1.00 98.62 264 ASP A C 1
ATOM 2198 O O . ASP A 1 264 ? 6.455 -2.535 -14.335 1.00 98.62 264 ASP A O 1
ATOM 2202 N N . THR A 1 265 ? 8.431 -1.878 -15.196 1.00 98.00 265 THR A N 1
ATOM 2203 C CA . THR A 1 265 ? 8.522 -0.600 -14.479 1.00 98.00 265 THR A CA 1
ATOM 2204 C C . THR A 1 265 ? 8.066 0.504 -15.423 1.00 98.00 265 THR A C 1
ATOM 2206 O O . THR A 1 265 ? 8.698 0.732 -16.455 1.00 98.00 265 THR A O 1
ATOM 2209 N N . ILE A 1 266 ? 6.967 1.177 -15.096 1.00 97.50 266 ILE A N 1
ATOM 2210 C CA . ILE A 1 266 ? 6.298 2.150 -15.963 1.00 97.50 266 ILE A CA 1
ATOM 2211 C C . ILE A 1 266 ? 6.392 3.536 -15.337 1.00 97.50 266 ILE A C 1
ATOM 2213 O O . ILE A 1 266 ? 5.991 3.744 -14.192 1.00 97.50 266 ILE A O 1
ATOM 2217 N N . PHE A 1 267 ? 6.868 4.498 -16.118 1.00 95.00 267 PHE A N 1
ATOM 2218 C CA . PHE A 1 267 ? 6.847 5.909 -15.770 1.00 95.00 267 PHE A CA 1
ATOM 2219 C C . PHE A 1 267 ? 5.544 6.544 -16.266 1.00 95.00 267 PHE A C 1
ATOM 2221 O O . PHE A 1 267 ? 5.318 6.645 -17.471 1.00 95.00 267 PHE A O 1
ATOM 2228 N N . LEU A 1 268 ? 4.658 6.939 -15.348 1.00 92.75 268 LEU A N 1
ATOM 2229 C CA . LEU A 1 268 ? 3.291 7.356 -15.677 1.00 92.75 268 LEU A CA 1
ATOM 2230 C C . LEU A 1 268 ? 3.207 8.672 -16.453 1.00 92.75 268 LEU A C 1
ATOM 2232 O O . LEU A 1 268 ? 2.239 8.848 -17.187 1.00 92.75 268 LEU A O 1
ATOM 2236 N N . GLU A 1 269 ? 4.194 9.567 -16.329 1.00 89.06 269 GLU A N 1
ATOM 2237 C CA . GLU A 1 269 ? 4.180 10.881 -16.996 1.00 89.06 269 GLU A CA 1
ATOM 2238 C C . GLU A 1 269 ? 3.960 10.751 -18.512 1.00 89.06 269 GLU A C 1
ATOM 2240 O O . GLU A 1 269 ? 3.203 11.512 -19.110 1.00 89.06 269 GLU A O 1
ATOM 2245 N N . ASN A 1 270 ? 4.576 9.738 -19.122 1.00 90.50 270 ASN A N 1
ATOM 2246 C CA . ASN A 1 270 ? 4.460 9.425 -20.545 1.00 90.50 270 ASN A CA 1
ATOM 2247 C C . ASN A 1 270 ? 4.066 7.960 -20.806 1.00 90.50 270 ASN A C 1
ATOM 2249 O O . ASN A 1 270 ? 4.168 7.490 -21.938 1.00 90.50 270 ASN A O 1
ATOM 2253 N N . ASN A 1 271 ? 3.647 7.234 -19.765 1.00 94.06 271 ASN A N 1
ATOM 2254 C CA . ASN A 1 271 ? 3.301 5.812 -19.799 1.00 94.06 271 ASN A CA 1
ATOM 2255 C C . ASN A 1 271 ? 4.372 4.924 -20.475 1.00 94.06 271 ASN A C 1
ATOM 2257 O O . ASN A 1 271 ? 4.046 3.988 -21.207 1.00 94.06 271 ASN A O 1
ATOM 2261 N N . THR A 1 272 ? 5.655 5.236 -20.270 1.00 95.44 272 THR A N 1
ATOM 2262 C CA . THR A 1 272 ? 6.773 4.513 -20.898 1.00 95.44 272 THR A CA 1
ATOM 2263 C C . THR A 1 272 ? 7.302 3.418 -19.981 1.00 95.44 272 THR A C 1
ATOM 2265 O O . THR A 1 272 ? 7.489 3.639 -18.784 1.00 95.44 272 THR A O 1
ATOM 2268 N N . ILE A 1 273 ? 7.578 2.238 -20.542 1.00 97.56 273 ILE A N 1
ATOM 2269 C CA . ILE A 1 273 ? 8.292 1.169 -19.836 1.00 97.56 273 ILE A CA 1
ATOM 2270 C C . ILE A 1 273 ? 9.765 1.567 -19.757 1.00 97.56 273 ILE A C 1
ATOM 2272 O O . ILE A 1 273 ? 10.453 1.637 -20.771 1.00 97.56 273 ILE A O 1
ATOM 2276 N N . ILE A 1 274 ? 10.232 1.836 -18.545 1.00 97.50 274 ILE A N 1
ATOM 2277 C CA . ILE A 1 274 ? 11.600 2.279 -18.257 1.00 97.50 274 ILE A CA 1
ATOM 2278 C C . ILE A 1 274 ? 12.451 1.186 -17.607 1.00 97.50 274 ILE A C 1
ATOM 2280 O O . ILE A 1 274 ? 13.640 1.379 -17.375 1.00 97.50 274 ILE A O 1
ATOM 2284 N N . GLY A 1 275 ? 11.851 0.036 -17.303 1.00 98.06 275 GLY A N 1
ATOM 2285 C CA . GLY A 1 275 ? 12.573 -1.096 -16.751 1.00 98.06 275 GLY A CA 1
ATOM 2286 C C . GLY A 1 275 ? 11.697 -2.318 -16.525 1.00 98.06 275 GLY A C 1
ATOM 2287 O O . GLY A 1 275 ? 10.643 -2.468 -17.145 1.00 98.06 275 GLY A O 1
ATOM 2288 N N . GLY A 1 276 ? 12.144 -3.197 -15.634 1.00 98.31 276 GLY A N 1
ATOM 2289 C CA . GLY A 1 276 ? 11.464 -4.445 -15.313 1.00 98.31 276 GLY A CA 1
ATOM 2290 C C . GLY A 1 276 ? 12.313 -5.688 -15.557 1.00 98.31 276 GLY A C 1
ATOM 2291 O O . GLY A 1 276 ? 13.475 -5.613 -15.960 1.00 98.31 276 GLY A O 1
ATOM 2292 N N . GLY A 1 277 ? 11.713 -6.850 -15.329 1.00 98.50 277 GLY A N 1
ATOM 2293 C CA . GLY A 1 277 ? 12.356 -8.156 -15.451 1.00 98.50 277 GLY A CA 1
ATOM 2294 C C . GLY A 1 277 ? 11.375 -9.292 -15.186 1.00 98.50 277 GLY A C 1
ATOM 2295 O O . GLY A 1 277 ? 10.164 -9.078 -15.199 1.00 98.50 277 GLY A O 1
ATOM 2296 N N . ASN A 1 278 ? 11.885 -10.506 -14.988 1.00 98.62 278 ASN A N 1
ATOM 2297 C CA . ASN A 1 278 ? 11.048 -11.680 -14.741 1.00 98.62 278 ASN A CA 1
ATOM 2298 C C . ASN A 1 278 ? 11.163 -12.161 -13.294 1.00 98.62 278 ASN A C 1
ATOM 2300 O O . ASN A 1 278 ? 12.256 -12.209 -12.727 1.00 98.62 278 ASN A O 1
ATOM 2304 N N . TYR A 1 279 ? 10.028 -12.531 -12.714 1.00 98.50 279 TYR A N 1
ATOM 2305 C CA . TYR A 1 279 ? 9.949 -13.307 -11.486 1.00 98.50 279 TYR A CA 1
ATOM 2306 C C . TYR A 1 279 ? 9.721 -14.785 -11.810 1.00 98.50 279 TYR A C 1
ATOM 2308 O O . TYR A 1 279 ? 8.936 -15.121 -12.702 1.00 98.50 279 TYR A O 1
ATOM 2316 N N . ASP A 1 280 ? 10.373 -15.664 -11.056 1.00 98.25 280 ASP A N 1
ATOM 2317 C CA . ASP A 1 280 ? 10.125 -17.100 -11.099 1.00 98.25 280 ASP A CA 1
ATOM 2318 C C . ASP A 1 280 ? 8.788 -17.468 -10.418 1.00 98.25 280 ASP A C 1
ATOM 2320 O O . ASP A 1 280 ? 8.062 -16.629 -9.879 1.00 98.25 280 ASP A O 1
ATOM 2324 N N . ILE A 1 281 ? 8.454 -18.761 -10.403 1.00 98.06 281 ILE A N 1
ATOM 2325 C CA . ILE A 1 281 ? 7.224 -19.275 -9.772 1.00 98.06 281 ILE A CA 1
ATOM 2326 C C . ILE A 1 281 ? 7.194 -19.124 -8.242 1.00 98.06 281 ILE A C 1
ATOM 2328 O O . ILE A 1 281 ? 6.146 -19.336 -7.632 1.00 98.06 281 ILE A O 1
ATOM 2332 N N . LYS A 1 282 ? 8.331 -18.807 -7.611 1.00 97.94 282 LYS A N 1
ATOM 2333 C CA . LYS A 1 282 ? 8.469 -18.569 -6.167 1.00 97.94 282 LYS A CA 1
ATOM 2334 C C . LYS A 1 282 ? 8.450 -17.074 -5.829 1.00 97.94 282 LYS A C 1
ATOM 2336 O O . LYS A 1 282 ? 8.504 -16.731 -4.649 1.00 97.94 282 LYS A O 1
ATOM 2341 N N . GLY A 1 283 ? 8.368 -16.192 -6.827 1.00 97.88 283 GLY A N 1
ATOM 2342 C CA . GLY A 1 283 ? 8.409 -14.742 -6.644 1.00 97.88 283 GLY A CA 1
ATOM 2343 C C . GLY A 1 283 ? 9.807 -14.170 -6.466 1.00 97.88 283 GLY A C 1
ATOM 2344 O O . GLY A 1 283 ? 9.958 -13.072 -5.929 1.00 97.88 283 GLY A O 1
ATOM 2345 N N . LEU A 1 284 ? 10.834 -14.887 -6.913 1.00 98.25 284 LEU A N 1
ATOM 2346 C CA . LEU A 1 284 ? 12.212 -14.422 -6.908 1.00 98.25 284 LEU A CA 1
ATOM 2347 C C . LEU A 1 284 ? 12.558 -13.814 -8.266 1.00 98.25 284 LEU A C 1
ATOM 2349 O O . LEU A 1 284 ? 12.222 -14.370 -9.307 1.00 98.25 284 LEU A O 1
ATOM 2353 N N . LYS A 1 285 ? 13.247 -12.667 -8.262 1.00 98.50 285 LYS A N 1
ATOM 2354 C CA . LYS A 1 285 ? 13.780 -12.072 -9.494 1.00 98.50 285 LYS A CA 1
ATOM 2355 C C . LYS A 1 285 ? 14.743 -13.054 -10.170 1.00 98.50 285 LYS A C 1
ATOM 2357 O O . LYS A 1 285 ? 15.627 -13.607 -9.510 1.00 98.50 285 LYS A O 1
ATOM 2362 N N . GLU A 1 286 ? 14.606 -13.220 -11.478 1.00 98.44 286 GLU A N 1
ATOM 2363 C CA . GLU A 1 286 ? 15.439 -14.104 -12.289 1.00 98.44 286 GLU A CA 1
ATOM 2364 C C . GLU A 1 286 ? 15.781 -13.461 -13.642 1.00 98.44 286 GLU A C 1
ATOM 2366 O O . GLU A 1 286 ? 14.974 -12.741 -14.238 1.00 98.44 286 GLU A O 1
ATOM 2371 N N . GLY A 1 287 ? 16.996 -13.720 -14.129 1.00 98.31 287 GLY A N 1
ATOM 2372 C CA . GLY A 1 287 ? 17.462 -13.274 -15.439 1.00 98.31 287 GLY A CA 1
ATOM 2373 C C . GLY A 1 287 ? 17.817 -11.789 -15.480 1.00 98.31 287 GLY A C 1
ATOM 2374 O O . GLY A 1 287 ? 18.239 -11.214 -14.479 1.00 98.31 287 GLY A O 1
ATOM 2375 N N . LEU A 1 288 ? 17.697 -11.176 -16.658 1.00 98.50 288 LEU A N 1
ATOM 2376 C CA . LEU A 1 288 ? 18.006 -9.762 -16.877 1.00 98.50 288 LEU A CA 1
ATOM 2377 C C . LEU A 1 288 ? 16.938 -8.858 -16.248 1.00 98.50 288 LEU A C 1
ATOM 2379 O O . LEU A 1 288 ? 15.739 -9.064 -16.450 1.00 98.50 288 LEU A O 1
ATOM 2383 N N . TRP A 1 289 ? 17.395 -7.831 -15.542 1.00 98.62 289 TRP A N 1
ATOM 2384 C CA . TRP A 1 289 ? 16.572 -6.812 -14.910 1.00 98.62 289 TRP A CA 1
ATOM 2385 C C . TRP A 1 289 ? 17.093 -5.418 -15.216 1.00 98.62 289 TRP A C 1
ATOM 2387 O O . TRP A 1 289 ? 18.301 -5.193 -15.279 1.00 98.62 289 TRP A O 1
ATOM 2397 N N . VAL A 1 290 ? 16.150 -4.491 -15.338 1.00 98.38 290 VAL A N 1
ATOM 2398 C CA . VAL A 1 290 ? 16.390 -3.052 -15.353 1.00 98.38 290 VAL A CA 1
ATOM 2399 C C . VAL A 1 290 ? 15.677 -2.458 -14.139 1.00 98.38 290 VAL A C 1
ATOM 2401 O O . VAL A 1 290 ? 14.448 -2.357 -14.120 1.00 98.38 290 VAL A O 1
ATOM 2404 N N . ASP A 1 291 ? 16.447 -2.124 -13.110 1.00 97.50 291 ASP A N 1
ATOM 2405 C CA . ASP A 1 291 ? 15.972 -1.533 -11.860 1.00 97.50 291 ASP A CA 1
ATOM 2406 C C . ASP A 1 291 ? 16.097 -0.006 -11.890 1.00 97.50 291 ASP A C 1
ATOM 2408 O O . ASP A 1 291 ? 16.922 0.554 -12.612 1.00 97.50 291 ASP A O 1
ATOM 2412 N N . LEU A 1 292 ? 15.308 0.680 -11.065 1.00 96.19 292 LEU A N 1
ATOM 2413 C CA . LEU A 1 292 ? 15.520 2.101 -10.810 1.00 96.19 292 LEU A CA 1
ATOM 2414 C C . LEU A 1 292 ? 16.735 2.305 -9.908 1.00 96.19 292 LEU A C 1
ATOM 2416 O O . LEU A 1 292 ? 16.963 1.529 -8.982 1.00 96.19 292 LEU A O 1
ATOM 2420 N N . HIS A 1 293 ? 17.488 3.373 -10.157 1.00 94.75 293 HIS A N 1
ATOM 2421 C CA . HIS A 1 293 ? 18.460 3.866 -9.190 1.00 94.75 293 HIS A CA 1
ATOM 2422 C C . HIS A 1 293 ? 17.734 4.449 -7.961 1.00 94.75 293 HIS A C 1
ATOM 2424 O O . HIS A 1 293 ? 16.675 5.058 -8.106 1.00 94.75 293 HIS A O 1
ATOM 2430 N N . ASP A 1 294 ? 18.314 4.350 -6.762 1.00 89.25 294 ASP A N 1
ATOM 2431 C CA . ASP A 1 294 ? 17.690 4.830 -5.509 1.00 89.25 294 ASP A CA 1
ATOM 2432 C C . ASP A 1 294 ? 17.325 6.328 -5.546 1.00 89.25 294 ASP A C 1
ATOM 2434 O O . ASP A 1 294 ? 16.371 6.786 -4.919 1.00 89.25 294 ASP A O 1
ATOM 2438 N N . GLY A 1 295 ? 18.089 7.106 -6.316 1.00 88.25 295 GLY A N 1
ATOM 2439 C CA . GLY A 1 295 ? 17.862 8.532 -6.570 1.00 88.25 295 GLY A CA 1
ATOM 2440 C C . GLY A 1 295 ? 16.885 8.853 -7.708 1.00 88.25 295 GLY A C 1
ATOM 2441 O O . GLY A 1 295 ? 16.787 10.024 -8.081 1.00 88.25 295 GLY A O 1
ATOM 2442 N N . PHE A 1 296 ? 16.214 7.857 -8.298 1.00 91.44 296 PHE A N 1
ATOM 2443 C CA . PHE A 1 296 ? 15.394 8.044 -9.494 1.00 91.44 296 PHE A CA 1
ATOM 2444 C C . PHE A 1 296 ? 14.298 9.096 -9.287 1.00 91.44 296 PHE A C 1
ATOM 2446 O O . PHE A 1 296 ? 13.466 8.996 -8.385 1.00 91.44 296 PHE A O 1
ATOM 2453 N N . ASN A 1 297 ? 14.290 10.110 -10.151 1.00 88.38 297 ASN A N 1
ATOM 2454 C CA . ASN A 1 297 ? 13.239 11.121 -10.238 1.00 88.38 297 ASN A CA 1
ATOM 2455 C C . ASN A 1 297 ? 13.250 11.787 -11.628 1.00 88.38 297 ASN A C 1
ATOM 2457 O O . ASN A 1 297 ? 14.112 11.500 -12.456 1.00 88.38 297 ASN A O 1
ATOM 2461 N N . ILE A 1 298 ? 12.323 12.713 -11.884 1.00 85.25 298 ILE A N 1
ATOM 2462 C CA . ILE A 1 298 ? 12.165 13.405 -13.173 1.00 85.25 298 ILE A CA 1
ATOM 2463 C C . ILE A 1 298 ? 13.424 14.158 -13.632 1.00 85.25 298 ILE A C 1
ATOM 2465 O O . ILE A 1 298 ? 13.615 14.321 -14.833 1.00 85.25 298 ILE A O 1
ATOM 2469 N N . TYR A 1 299 ? 14.290 14.585 -12.708 1.00 88.62 299 TYR A N 1
ATOM 2470 C CA . TYR A 1 299 ? 15.566 15.247 -12.997 1.00 88.62 299 TYR A CA 1
ATOM 2471 C C . TYR A 1 299 ? 16.747 14.268 -13.028 1.00 88.62 299 TYR A C 1
ATOM 2473 O O . TYR A 1 299 ? 17.765 14.553 -13.651 1.00 88.62 299 TYR A O 1
ATOM 2481 N N . TYR A 1 300 ? 16.621 13.116 -12.366 1.00 91.56 300 TYR A N 1
ATOM 2482 C CA . TYR A 1 300 ? 17.674 12.111 -12.231 1.00 91.56 300 TYR A CA 1
ATOM 2483 C C . TYR A 1 300 ? 17.157 10.737 -12.672 1.00 91.56 300 TYR A C 1
ATOM 2485 O O . TYR A 1 300 ? 16.859 9.866 -11.857 1.00 91.56 300 TYR A O 1
ATOM 2493 N N . LYS A 1 301 ? 17.012 10.545 -13.987 1.00 94.00 301 LYS A N 1
ATOM 2494 C CA . LYS A 1 301 ? 16.411 9.342 -14.586 1.00 94.00 301 LYS A CA 1
ATOM 2495 C C . LYS A 1 301 ? 17.437 8.223 -14.811 1.00 94.00 301 LYS A C 1
ATOM 2497 O O . LYS A 1 301 ? 17.647 7.797 -15.942 1.00 94.00 301 LYS A O 1
ATOM 2502 N N . TYR A 1 302 ? 18.105 7.772 -13.752 1.00 95.31 302 TYR A N 1
ATOM 2503 C CA . TYR A 1 302 ? 19.093 6.689 -13.836 1.00 95.31 302 TYR A CA 1
ATOM 2504 C C . TYR A 1 302 ? 18.480 5.321 -13.538 1.00 95.31 302 TYR A C 1
ATOM 2506 O O . TYR A 1 302 ? 17.713 5.153 -12.590 1.00 95.31 302 TYR A O 1
ATOM 2514 N N . ILE A 1 303 ? 18.859 4.334 -14.340 1.00 97.19 303 ILE A N 1
ATOM 2515 C CA . ILE A 1 303 ? 18.486 2.928 -14.186 1.00 97.19 303 ILE A CA 1
ATOM 2516 C C . ILE A 1 303 ? 19.738 2.067 -14.041 1.00 97.19 303 ILE A C 1
ATOM 2518 O O . ILE A 1 303 ? 20.822 2.429 -14.501 1.00 97.19 303 ILE A O 1
ATOM 2522 N N . GLN A 1 304 ? 19.574 0.907 -13.421 1.00 98.00 304 GLN A N 1
ATOM 2523 C CA . GLN A 1 304 ? 20.618 -0.083 -13.211 1.00 98.00 304 GLN A CA 1
ATOM 2524 C C . GLN A 1 304 ? 20.237 -1.373 -13.937 1.00 98.00 304 GLN A C 1
ATOM 2526 O O . GLN A 1 304 ? 19.199 -1.964 -13.651 1.00 98.00 304 GLN A O 1
ATOM 2531 N N . THR A 1 305 ? 21.079 -1.833 -14.860 1.00 98.25 305 THR A N 1
ATOM 2532 C CA . THR A 1 305 ? 20.856 -3.083 -15.597 1.00 98.25 305 THR A CA 1
ATOM 2533 C C . THR A 1 305 ? 21.797 -4.169 -15.102 1.00 98.25 305 THR A C 1
ATOM 2535 O O . THR A 1 305 ? 23.004 -3.956 -14.999 1.00 98.25 305 THR A O 1
ATOM 2538 N N . GLY A 1 306 ? 21.265 -5.354 -14.830 1.00 98.12 306 GLY A N 1
ATOM 2539 C CA . GLY A 1 306 ? 22.068 -6.491 -14.400 1.00 98.12 306 GLY A CA 1
ATOM 2540 C C . GLY A 1 306 ? 21.262 -7.776 -14.349 1.00 98.12 306 GLY A C 1
ATOM 2541 O O . GLY A 1 306 ? 20.121 -7.826 -14.804 1.00 98.12 306 GLY A O 1
ATOM 2542 N N . THR A 1 307 ? 21.865 -8.840 -13.826 1.00 98.50 307 THR A N 1
ATOM 2543 C CA . THR A 1 307 ? 21.208 -10.149 -13.759 1.00 98.50 307 THR A CA 1
ATOM 2544 C C . THR A 1 307 ? 20.904 -10.552 -12.326 1.00 98.50 307 THR A C 1
ATOM 2546 O O . THR A 1 307 ? 21.617 -10.195 -11.388 1.00 98.50 307 THR A O 1
ATOM 2549 N N . TYR A 1 308 ? 19.818 -11.295 -12.159 1.00 98.44 308 TYR A N 1
ATOM 2550 C CA . TYR A 1 308 ? 19.410 -11.901 -10.907 1.00 98.44 308 TYR A CA 1
ATOM 2551 C C . TYR A 1 308 ? 19.393 -13.422 -11.034 1.00 98.44 308 TYR A C 1
ATOM 2553 O O . TYR A 1 308 ? 18.983 -13.970 -12.058 1.00 98.44 308 TYR A O 1
ATOM 2561 N N . GLN A 1 309 ? 19.779 -14.101 -9.958 1.00 98.25 309 GLN A N 1
ATOM 2562 C CA . GLN A 1 309 ? 19.615 -15.542 -9.800 1.00 98.25 309 GLN A CA 1
ATOM 2563 C C . GLN A 1 309 ? 19.028 -15.817 -8.418 1.00 98.25 309 GLN A C 1
ATOM 2565 O O . GLN A 1 309 ? 19.604 -15.404 -7.410 1.00 98.25 309 GLN A O 1
ATOM 2570 N N . ASN A 1 310 ? 17.871 -16.486 -8.366 1.00 97.06 310 ASN A N 1
ATOM 2571 C CA . ASN A 1 310 ? 17.135 -16.762 -7.125 1.00 97.06 310 ASN A CA 1
ATOM 2572 C C . ASN A 1 310 ? 16.915 -15.504 -6.257 1.00 97.06 310 ASN A C 1
ATOM 2574 O O . ASN A 1 310 ? 17.060 -15.543 -5.037 1.00 97.06 310 ASN A O 1
ATOM 2578 N N . GLY A 1 311 ? 16.612 -14.363 -6.885 1.00 97.50 311 GLY A N 1
ATOM 2579 C CA . GLY A 1 311 ? 16.381 -13.096 -6.188 1.00 97.50 311 GLY A CA 1
ATOM 2580 C C . GLY A 1 311 ? 17.648 -12.361 -5.739 1.00 97.50 311 GLY A C 1
ATOM 2581 O O . GLY A 1 311 ? 17.540 -11.271 -5.179 1.00 97.50 311 GLY A O 1
ATOM 2582 N N . ILE A 1 312 ? 18.840 -12.897 -6.016 1.00 97.88 312 ILE A N 1
ATOM 2583 C CA . ILE A 1 312 ? 20.128 -12.294 -5.648 1.00 97.88 312 ILE A CA 1
ATOM 2584 C C . ILE A 1 312 ? 20.765 -11.647 -6.882 1.00 97.88 312 ILE A C 1
ATOM 2586 O O . ILE A 1 312 ? 20.902 -12.302 -7.919 1.00 97.88 312 ILE A O 1
ATOM 2590 N N . ARG A 1 313 ? 21.176 -10.376 -6.758 1.00 97.88 313 ARG A N 1
ATOM 2591 C CA . ARG A 1 313 ? 21.939 -9.654 -7.791 1.00 97.88 313 ARG A CA 1
ATOM 2592 C C . ARG A 1 313 ? 23.250 -10.382 -8.088 1.00 97.88 313 ARG A C 1
ATOM 2594 O O . ARG A 1 313 ? 23.971 -10.752 -7.165 1.00 97.88 313 ARG A O 1
ATOM 2601 N N . GLN A 1 314 ? 23.563 -10.548 -9.365 1.00 98.38 314 GLN A N 1
ATOM 2602 C CA . GLN A 1 314 ? 24.800 -11.160 -9.839 1.00 98.38 314 GLN A CA 1
ATOM 2603 C C . GLN A 1 314 ? 25.694 -10.099 -10.483 1.00 98.38 314 GLN A C 1
ATOM 2605 O O . GLN A 1 314 ? 25.244 -9.332 -11.336 1.00 98.38 314 GLN A O 1
ATOM 2610 N N . GLY A 1 315 ? 26.971 -10.082 -10.097 1.00 96.38 315 GLY A N 1
ATOM 2611 C CA . GLY A 1 315 ? 27.959 -9.149 -10.636 1.00 96.38 315 GLY A CA 1
ATOM 2612 C C . GLY A 1 315 ? 27.674 -7.678 -10.312 1.00 96.38 315 GLY A C 1
ATOM 2613 O O . GLY A 1 315 ? 26.946 -7.349 -9.375 1.00 96.38 315 GLY A O 1
ATOM 2614 N N . GLN A 1 316 ? 28.295 -6.788 -11.085 1.00 96.44 316 GLN A N 1
ATOM 2615 C CA . GLN A 1 316 ? 28.050 -5.348 -11.011 1.00 96.44 316 GLN A CA 1
ATOM 2616 C C . GLN A 1 316 ? 26.909 -4.968 -11.955 1.00 96.44 316 GLN A C 1
ATOM 2618 O O . GLN A 1 316 ? 26.855 -5.441 -13.090 1.00 96.44 316 GLN A O 1
ATOM 2623 N N . PHE A 1 317 ? 26.006 -4.110 -11.485 1.00 97.69 317 PHE A N 1
ATOM 2624 C CA . PHE A 1 317 ? 24.962 -3.539 -12.328 1.00 97.69 317 PHE A CA 1
ATOM 2625 C C . PHE A 1 317 ? 25.524 -2.333 -13.078 1.00 97.69 317 PHE A C 1
ATOM 2627 O O . PHE A 1 317 ? 26.279 -1.539 -12.519 1.00 97.69 317 PHE A O 1
ATOM 2634 N N . ILE A 1 318 ? 25.155 -2.213 -14.348 1.00 97.88 318 ILE A N 1
ATOM 2635 C CA . ILE A 1 318 ? 25.565 -1.111 -15.212 1.00 97.88 318 ILE A CA 1
ATOM 2636 C C . ILE A 1 318 ? 24.550 0.013 -15.054 1.00 97.88 318 ILE A C 1
ATOM 2638 O O . ILE A 1 318 ? 23.355 -0.189 -15.280 1.00 97.88 318 ILE A O 1
ATOM 2642 N N . GLU A 1 319 ? 25.027 1.195 -14.686 1.00 97.56 319 GLU A N 1
ATOM 2643 C CA . GLU A 1 319 ? 24.189 2.385 -14.598 1.00 97.56 319 GLU A CA 1
ATOM 2644 C C . GLU A 1 319 ? 24.076 3.063 -15.958 1.00 97.56 319 GLU A C 1
ATOM 2646 O O . GLU A 1 319 ? 25.054 3.202 -16.693 1.00 97.56 319 GLU A O 1
ATOM 2651 N N . SER A 1 320 ? 22.871 3.500 -16.295 1.00 96.81 320 SER A N 1
ATOM 2652 C CA . SER A 1 320 ? 22.621 4.271 -17.508 1.00 96.81 320 SER A CA 1
ATOM 2653 C C . SER A 1 320 ? 21.549 5.318 -17.253 1.00 96.81 320 SER A C 1
ATOM 2655 O O . SER A 1 320 ? 20.646 5.122 -16.439 1.00 96.81 320 SER A O 1
ATOM 2657 N N . GLN A 1 321 ? 21.674 6.453 -17.932 1.00 96.00 321 GLN A N 1
ATOM 2658 C CA . GLN A 1 321 ? 20.679 7.512 -17.892 1.00 96.00 321 GLN A CA 1
ATOM 2659 C C . GLN A 1 321 ? 19.637 7.250 -18.981 1.00 96.00 321 GLN A C 1
ATOM 2661 O O . GLN A 1 321 ? 19.995 7.009 -20.134 1.00 96.00 321 GLN A O 1
ATOM 2666 N N . LEU A 1 322 ? 18.356 7.303 -18.622 1.00 92.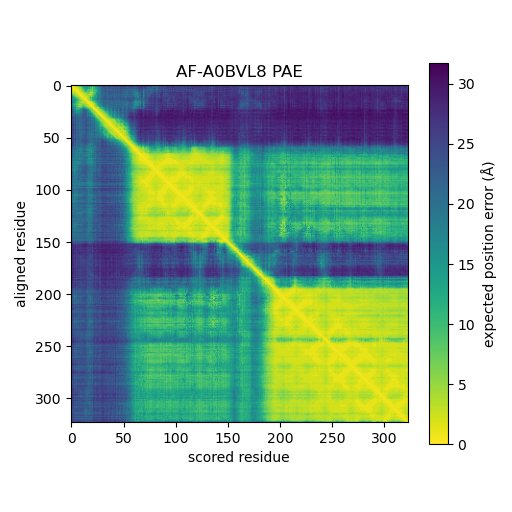31 322 LEU A N 1
ATOM 2667 C CA . LEU A 1 322 ? 17.270 7.307 -19.594 1.00 92.31 322 LEU A CA 1
ATOM 2668 C C . LEU A 1 322 ? 17.296 8.631 -20.361 1.00 92.31 322 LEU A C 1
ATOM 2670 O O . LEU A 1 322 ? 17.352 9.705 -19.754 1.00 92.31 322 LEU A O 1
ATOM 2674 N N . SER A 1 323 ? 17.260 8.515 -21.685 1.00 83.00 323 SER A N 1
ATOM 2675 C CA . SER A 1 323 ? 17.188 9.619 -22.645 1.00 83.00 323 SER A CA 1
ATOM 2676 C C . SER A 1 323 ? 15.859 10.357 -22.598 1.00 83.00 323 SER A C 1
ATOM 2678 O O . SER A 1 323 ? 14.822 9.651 -22.543 1.00 83.00 323 SER A O 1
#

Solvent-accessible surface area (backbone atoms only — not comparable to full-atom values): 18649 Å² total; per-residue (Å²): 139,85,84,84,82,85,81,82,57,85,51,83,52,105,86,55,78,54,86,60,91,85,85,85,85,94,85,86,88,80,89,70,88,79,53,64,76,60,46,60,59,53,46,52,56,49,56,58,61,56,71,78,62,82,79,60,80,89,66,71,80,84,80,80,82,38,65,66,38,73,73,33,54,44,80,49,62,44,63,47,79,92,73,31,47,18,48,59,34,36,34,27,49,78,84,40,80,44,101,34,35,33,32,26,39,94,85,46,28,38,31,48,62,34,33,43,72,42,86,71,38,45,97,91,43,55,34,33,39,37,34,35,25,57,77,57,24,48,40,69,68,42,41,39,24,49,80,85,40,68,59,63,66,100,49,95,83,83,83,59,50,41,70,53,56,61,61,58,59,56,51,56,70,78,75,56,101,76,66,80,84,62,89,47,74,67,51,57,50,55,56,59,70,46,36,37,35,38,29,66,47,47,51,80,72,20,50,30,46,63,30,39,34,27,45,81,91,35,77,78,40,41,33,33,22,41,96,82,40,33,34,37,46,60,30,61,45,73,43,95,69,52,34,91,54,22,52,38,34,37,39,30,34,27,54,75,65,30,46,30,46,62,31,39,28,30,37,57,91,77,68,41,76,77,34,31,33,32,24,39,97,86,44,29,40,33,47,64,33,31,41,76,36,97,74,47,26,80,89,41,46,36,31,31,37,37,38,26,54,86,53,38,80,45,86,78,61,48,75,46,72,67,130

Nearest PDB structures (foldseek):
  6t4d-assembly1_A-2  TM=4.262E-01  e=2.845E-06  Plasmodium falciparum
  1yr2-assembly1_A  TM=2.307E-01  e=1.236E-01  Novosphingobium capsulatum
  9iuz-assembly1_C  TM=3.567E-01  e=9.711E+00  Arabidopsis thaliana
  8cgm-assembly2_B  TM=3.409E-01  e=4.982E+00  Porphyromonas gingivalis ATCC 33277

Mean predicted aligned error: 14.82 Å

pLDDT: mean 75.03, std 25.84, range [25.09, 98.62]

Organism: Paramecium tetraurelia (NCBI:txid5888)